Protein AF-A0A7W1I8R2-F1 (afdb_monomer_lite)

Foldseek 3Di:
DQEAEDEDPDDDPPADDLPDDAAAQPDDDDLVVLLVLQCVLLVVLVHRYKYKYFHWDPVQQDPSRDGHPPTDGRQLKIWIWHAGPPQGIFIDIFRRHQHPDPPDRSVSSNSSVRSVVSVVVVVCVVVPVDDPNPVRVVRDPLPPDDPPDDDDDLPDALQRLQVLLCVLLVHDDDSCCCLQPLVNVVNSLVSSCVRQPVVVPHDPVSNSSNVSSSVNSPVSNVVVVVVD

Radius of gyration: 19.96 Å; chains: 1; bounding box: 55×40×37 Å

Sequence (228 aa):
MILTFRPIKVWPEGWQDPNRRRDYTPFDSSYSATLQLLDRELTHLGTRDATLQVDARETQVRLDGQLKADAKVEHPGAIVTIETAKLGTLVYSCDRYIARWSGKVSWQENLRAIALGLEALRKVERYGIANRGEQYAGYRELGSGIPLGQEPPSTMTADEAARFMSTLANMPAPVDDVIGDPDLADLMYKYAAKTCHPDVGGEAETFKQLGEARRVVARAYAARAYAA

Structure (mmCIF, N/CA/C/O backbone):
data_AF-A0A7W1I8R2-F1
#
_entry.id   AF-A0A7W1I8R2-F1
#
loop_
_atom_site.group_PDB
_atom_site.id
_atom_site.type_symbol
_atom_site.label_atom_id
_atom_site.label_alt_id
_atom_site.label_comp_id
_atom_site.label_asym_id
_atom_site.label_entity_id
_atom_site.label_seq_id
_atom_site.pdbx_PDB_ins_code
_atom_site.Cartn_x
_atom_site.Cartn_y
_atom_site.Cartn_z
_atom_site.occupancy
_atom_site.B_iso_or_equiv
_atom_site.auth_seq_id
_atom_site.auth_comp_id
_atom_site.auth_asym_id
_atom_site.auth_atom_id
_atom_site.pdbx_PDB_model_num
ATOM 1 N N . MET A 1 1 ? -12.630 -5.422 9.205 1.00 84.81 1 MET A N 1
ATOM 2 C CA . MET A 1 1 ? -11.288 -5.018 8.747 1.00 84.81 1 MET A CA 1
ATOM 3 C C . MET A 1 1 ? -10.671 -4.074 9.754 1.00 84.81 1 MET A C 1
ATOM 5 O O . MET A 1 1 ? -11.373 -3.199 10.252 1.00 84.81 1 MET A O 1
ATOM 9 N N . ILE A 1 2 ? -9.378 -4.241 10.013 1.00 83.38 2 ILE A N 1
ATOM 10 C CA . ILE A 1 2 ? -8.521 -3.254 10.662 1.00 83.38 2 ILE A CA 1
ATOM 11 C C . ILE A 1 2 ? -7.646 -2.658 9.557 1.00 83.38 2 ILE A C 1
ATOM 13 O O . ILE A 1 2 ? -6.852 -3.358 8.932 1.00 83.38 2 ILE A O 1
ATOM 17 N N . LEU A 1 3 ? -7.842 -1.371 9.271 1.00 88.31 3 LEU A N 1
ATOM 18 C CA . LEU A 1 3 ? -7.061 -0.641 8.276 1.00 88.31 3 LEU A CA 1
ATOM 19 C C . LEU A 1 3 ? -6.176 0.368 9.000 1.00 88.31 3 LEU A C 1
ATOM 21 O O . LEU A 1 3 ? -6.694 1.340 9.549 1.00 88.31 3 LEU A O 1
ATOM 25 N N . THR A 1 4 ? -4.868 0.138 9.007 1.00 89.94 4 THR A N 1
ATOM 26 C CA . THR A 1 4 ? -3.905 1.006 9.694 1.00 89.94 4 THR A CA 1
ATOM 27 C C . THR A 1 4 ? -3.259 1.959 8.700 1.00 89.94 4 THR A C 1
ATOM 29 O O . THR A 1 4 ? -2.663 1.525 7.719 1.00 89.94 4 THR A O 1
ATOM 32 N N . PHE A 1 5 ? -3.341 3.258 8.957 1.00 91.12 5 PHE A N 1
ATOM 33 C CA . PHE A 1 5 ? -2.688 4.286 8.161 1.00 91.12 5 PHE A CA 1
ATOM 34 C C . PHE A 1 5 ? -1.228 4.462 8.566 1.00 91.12 5 PHE A C 1
ATOM 36 O O . PHE A 1 5 ? -0.876 4.484 9.752 1.00 91.12 5 PHE A O 1
ATOM 43 N N . ARG A 1 6 ? -0.378 4.640 7.557 1.00 90.12 6 ARG A N 1
ATOM 44 C CA . ARG A 1 6 ? 1.035 4.988 7.709 1.00 90.12 6 ARG A CA 1
ATOM 45 C C . ARG A 1 6 ? 1.445 6.009 6.642 1.00 90.12 6 ARG A C 1
ATOM 47 O O . ARG A 1 6 ? 0.889 5.999 5.548 1.00 90.12 6 ARG A O 1
ATOM 54 N N . PRO A 1 7 ? 2.417 6.882 6.914 1.00 87.75 7 PRO A N 1
ATOM 55 C CA . PRO A 1 7 ? 3.049 7.669 5.864 1.00 87.75 7 PRO A CA 1
ATOM 56 C C . PRO A 1 7 ? 3.773 6.791 4.840 1.00 87.75 7 PRO A C 1
ATOM 58 O O . PRO A 1 7 ? 4.291 5.713 5.165 1.00 87.75 7 PRO A O 1
ATOM 61 N N . ILE A 1 8 ? 3.858 7.274 3.604 1.00 84.31 8 ILE A N 1
ATOM 62 C CA . ILE A 1 8 ? 4.775 6.718 2.607 1.00 84.31 8 ILE A CA 1
ATOM 63 C C . ILE A 1 8 ? 6.202 7.094 3.021 1.00 84.31 8 ILE A C 1
ATOM 65 O O . ILE A 1 8 ? 6.535 8.268 3.144 1.00 84.31 8 ILE A O 1
ATOM 69 N N . LYS A 1 9 ? 7.040 6.081 3.261 1.00 77.38 9 LYS A N 1
ATOM 70 C CA . LYS A 1 9 ? 8.476 6.258 3.549 1.00 77.38 9 LYS A CA 1
ATOM 71 C C . LYS A 1 9 ? 9.345 5.961 2.335 1.00 77.38 9 LYS A C 1
ATOM 73 O O . LYS A 1 9 ? 10.352 6.622 2.118 1.00 77.38 9 LYS A O 1
ATOM 78 N N . VAL A 1 10 ? 8.941 4.956 1.564 1.00 76.75 10 VAL A N 1
ATOM 79 C CA . VAL A 1 10 ? 9.598 4.536 0.330 1.00 76.75 10 VAL A CA 1
ATOM 80 C C . VAL A 1 10 ? 8.593 4.724 -0.792 1.00 76.75 10 VAL A C 1
ATOM 82 O O . VAL A 1 10 ? 7.499 4.160 -0.755 1.00 76.75 10 VAL A O 1
ATOM 85 N N . TRP A 1 11 ? 8.956 5.559 -1.756 1.00 76.75 11 TRP A N 1
ATOM 86 C CA . TRP A 1 11 ? 8.121 5.848 -2.911 1.00 76.75 11 TRP A CA 1
ATOM 87 C C . TRP A 1 11 ? 8.246 4.722 -3.942 1.00 76.75 11 TRP A C 1
ATOM 89 O O . TRP A 1 11 ? 9.371 4.331 -4.256 1.00 76.75 11 TRP A O 1
ATOM 99 N N . PRO A 1 12 ? 7.132 4.187 -4.476 1.00 78.19 12 PRO A N 1
ATOM 100 C CA . PRO A 1 12 ? 7.205 3.160 -5.506 1.00 78.19 12 PRO A CA 1
ATOM 101 C C . PRO A 1 12 ? 7.837 3.692 -6.796 1.00 78.19 12 PRO A C 1
ATOM 103 O O . PRO A 1 12 ? 7.551 4.810 -7.232 1.00 78.19 12 PRO A O 1
ATOM 106 N N . GLU A 1 13 ? 8.667 2.867 -7.434 1.00 68.94 13 GLU A N 1
ATOM 107 C CA . GLU A 1 13 ? 9.279 3.204 -8.718 1.00 68.94 13 GLU A CA 1
ATOM 108 C C . GLU A 1 13 ? 8.203 3.439 -9.797 1.00 68.94 13 GLU A C 1
ATOM 110 O O . GLU A 1 13 ? 7.211 2.715 -9.891 1.00 68.94 13 GLU A O 1
ATOM 115 N N . GLY A 1 14 ? 8.392 4.473 -10.622 1.00 71.50 14 GLY A N 1
ATOM 116 C CA . GLY A 1 14 ? 7.487 4.798 -11.731 1.00 71.50 14 GLY A CA 1
ATOM 117 C C . GLY A 1 14 ? 6.230 5.589 -11.354 1.00 71.50 14 GLY A C 1
ATOM 118 O O . GLY A 1 14 ? 5.441 5.914 -12.245 1.00 71.50 14 GLY A O 1
ATOM 119 N N . TRP A 1 15 ? 6.043 5.939 -10.077 1.00 77.81 15 TRP A N 1
ATOM 120 C CA . TRP A 1 15 ? 4.993 6.877 -9.679 1.00 77.81 15 TRP A CA 1
ATOM 121 C C . TRP A 1 15 ? 5.216 8.253 -10.303 1.00 77.81 15 TRP A C 1
ATOM 123 O O . TRP A 1 15 ? 6.339 8.750 -10.403 1.00 77.81 15 TRP A O 1
ATOM 133 N N . GLN A 1 16 ? 4.127 8.861 -10.767 1.00 75.50 16 GLN A N 1
ATOM 134 C CA . GLN A 1 16 ? 4.203 10.163 -11.418 1.00 75.50 16 GLN A CA 1
ATOM 135 C C . GLN A 1 16 ? 4.381 11.287 -10.393 1.00 75.50 16 GLN A C 1
ATOM 137 O O . GLN A 1 16 ? 3.914 11.187 -9.262 1.00 75.50 16 GLN A O 1
ATOM 142 N N . ASP A 1 17 ? 4.996 12.389 -10.822 1.00 72.44 17 ASP A N 1
ATOM 143 C CA . ASP A 1 17 ? 5.122 13.599 -10.006 1.00 72.44 17 ASP A CA 1
ATOM 144 C C . ASP A 1 17 ? 3.747 14.076 -9.476 1.00 72.44 17 ASP A C 1
ATOM 146 O O . ASP A 1 17 ? 2.763 14.028 -10.233 1.00 72.44 17 ASP A O 1
ATOM 150 N N . PRO A 1 18 ? 3.653 14.565 -8.219 1.00 67.69 18 PRO A N 1
ATOM 151 C CA . PRO A 1 18 ? 2.407 15.085 -7.649 1.00 67.69 18 PRO A CA 1
ATOM 152 C C . PRO A 1 18 ? 1.703 16.140 -8.517 1.00 67.69 18 PRO A C 1
ATOM 154 O O . PRO A 1 18 ? 0.474 16.195 -8.534 1.00 67.69 18 PRO A O 1
ATOM 157 N N . ASN A 1 19 ? 2.461 16.950 -9.263 1.00 67.31 19 ASN A N 1
ATOM 158 C CA . ASN A 1 19 ? 1.949 18.044 -10.091 1.00 67.31 19 ASN A CA 1
ATOM 159 C C . ASN A 1 19 ? 1.622 17.622 -11.528 1.00 67.31 19 ASN A C 1
ATOM 161 O O . ASN A 1 19 ? 1.169 18.442 -12.334 1.00 67.31 19 ASN A O 1
ATOM 165 N N . ARG A 1 20 ? 1.857 16.357 -11.896 1.00 76.81 20 ARG A N 1
ATOM 166 C CA . ARG A 1 20 ? 1.559 15.880 -13.245 1.00 76.81 20 ARG A CA 1
ATOM 167 C C . ARG A 1 20 ? 0.052 15.753 -13.452 1.00 76.81 20 ARG A C 1
ATOM 169 O O . ARG A 1 20 ? -0.700 15.335 -12.573 1.00 76.81 20 ARG A O 1
ATOM 176 N N . ARG A 1 21 ? -0.400 16.071 -14.668 1.00 75.44 21 ARG A N 1
ATOM 177 C CA . ARG A 1 21 ? -1.796 15.874 -15.069 1.00 75.44 21 ARG A CA 1
ATOM 178 C C . ARG A 1 21 ? -2.138 14.380 -15.059 1.00 75.44 21 ARG A C 1
ATOM 180 O O . ARG A 1 21 ? -1.561 13.615 -15.827 1.00 75.44 21 ARG A O 1
ATOM 187 N N . ARG A 1 22 ? -3.102 14.008 -14.217 1.00 84.06 22 ARG A N 1
ATOM 188 C CA . ARG A 1 22 ? -3.623 12.645 -14.047 1.00 84.06 22 ARG A CA 1
ATOM 189 C C . ARG A 1 22 ? -5.032 12.511 -14.618 1.00 84.06 22 ARG A C 1
ATOM 191 O O . ARG A 1 22 ? -5.744 13.505 -14.782 1.00 84.06 22 ARG A O 1
ATOM 198 N N . ASP A 1 23 ? -5.424 11.275 -14.908 1.00 87.50 23 ASP A N 1
ATOM 199 C CA . ASP A 1 23 ? -6.765 10.966 -15.394 1.00 87.50 23 ASP A CA 1
ATOM 200 C C . ASP A 1 23 ? -7.786 11.119 -14.261 1.00 87.50 23 ASP A C 1
ATOM 202 O O . ASP A 1 23 ? -7.543 10.727 -13.115 1.00 87.50 23 ASP A O 1
ATOM 206 N N . TYR A 1 24 ? -8.967 11.643 -14.580 1.00 89.38 24 TYR A N 1
ATOM 207 C CA . TYR A 1 24 ? -10.076 11.603 -13.634 1.00 89.38 24 TYR A CA 1
ATOM 208 C C . TYR A 1 24 ? -10.517 10.164 -13.386 1.00 89.38 24 TYR A C 1
ATOM 210 O O . TYR A 1 24 ? -10.576 9.348 -14.308 1.00 89.38 24 TYR A O 1
ATOM 218 N N . THR A 1 25 ? -10.866 9.875 -12.134 1.00 89.69 25 THR A N 1
ATOM 219 C CA . THR A 1 25 ? -11.459 8.592 -11.752 1.00 89.69 25 THR A CA 1
ATOM 220 C C . THR A 1 25 ? -12.677 8.266 -12.637 1.00 89.69 25 THR A C 1
ATOM 222 O O . THR A 1 25 ? -13.570 9.110 -12.798 1.00 89.69 25 THR A O 1
ATOM 225 N N . PRO A 1 26 ? -12.749 7.056 -13.224 1.00 88.81 26 PRO A N 1
ATOM 226 C CA . PRO A 1 26 ? -13.951 6.576 -13.897 1.00 88.81 26 PRO A CA 1
ATOM 227 C C . PRO A 1 26 ? -14.976 6.013 -12.900 1.00 88.81 26 PRO A C 1
ATOM 229 O O . PRO A 1 26 ? -16.072 5.625 -13.300 1.00 88.81 26 PRO A O 1
ATOM 232 N N . PHE A 1 27 ? -14.623 5.921 -11.613 1.00 87.50 27 PHE A N 1
ATOM 233 C CA . PHE A 1 27 ? -15.439 5.277 -10.595 1.00 87.50 27 PHE A CA 1
ATOM 234 C C . PHE A 1 27 ? -16.411 6.265 -9.953 1.00 87.50 27 PHE A C 1
ATOM 236 O O . PHE A 1 27 ? -16.045 7.383 -9.589 1.00 87.50 27 PHE A O 1
ATOM 243 N N . ASP A 1 28 ? -17.639 5.807 -9.718 1.00 84.00 28 ASP A N 1
ATOM 244 C CA . ASP A 1 28 ? -18.590 6.513 -8.868 1.00 84.00 28 ASP A CA 1
ATOM 245 C C . ASP A 1 28 ? -18.946 5.661 -7.648 1.00 84.00 28 ASP A C 1
ATOM 247 O O . ASP A 1 28 ? -19.877 4.861 -7.651 1.00 84.00 28 ASP A O 1
ATOM 251 N N . SER A 1 29 ? -18.112 5.762 -6.612 1.00 86.69 29 SER A N 1
ATOM 252 C CA . SER A 1 29 ? -18.297 5.071 -5.334 1.00 86.69 29 SER A CA 1
ATOM 253 C C . SER A 1 29 ? -17.996 6.012 -4.173 1.00 86.69 29 SER A C 1
ATOM 255 O O . SER A 1 29 ? -17.176 6.925 -4.303 1.00 86.69 29 SER A O 1
ATOM 257 N N . SER A 1 30 ? -18.651 5.793 -3.032 1.00 90.69 30 SER A N 1
ATOM 258 C CA . SER A 1 30 ? -18.290 6.450 -1.775 1.00 90.69 30 SER A CA 1
ATOM 259 C C . SER A 1 30 ? -17.076 5.771 -1.139 1.00 90.69 30 SER A C 1
ATOM 261 O O . SER A 1 30 ? -16.798 4.596 -1.399 1.00 90.69 30 SER A O 1
ATOM 263 N N . TYR A 1 31 ? -16.380 6.494 -0.261 1.00 90.44 31 TYR A N 1
ATOM 264 C CA . TYR A 1 31 ? -15.269 5.938 0.510 1.00 90.44 31 TYR A CA 1
ATOM 265 C C . TYR A 1 31 ? -15.711 4.755 1.386 1.00 90.44 31 TYR A C 1
ATOM 267 O O . TYR A 1 31 ? -15.058 3.716 1.401 1.00 90.44 31 TYR A O 1
ATOM 275 N N . SER A 1 32 ? -16.876 4.850 2.034 1.00 91.88 32 SER A N 1
ATOM 276 C CA . SER A 1 32 ? -17.440 3.750 2.828 1.00 91.88 32 SER A CA 1
ATOM 277 C C . SER A 1 32 ? -17.701 2.494 1.991 1.00 91.88 32 SER A C 1
ATOM 279 O O . SER A 1 32 ? -17.391 1.392 2.438 1.00 91.88 32 SER A O 1
ATOM 281 N N . ALA A 1 33 ? -18.206 2.639 0.761 1.00 93.69 33 ALA A N 1
ATOM 282 C CA . ALA A 1 33 ? -18.393 1.510 -0.152 1.00 93.69 33 ALA A CA 1
ATOM 283 C C . ALA A 1 33 ? -17.051 0.909 -0.614 1.00 93.69 33 ALA A C 1
ATOM 285 O O . ALA A 1 33 ? -16.938 -0.307 -0.778 1.00 93.69 33 ALA A O 1
ATOM 286 N N . THR A 1 34 ? -16.008 1.732 -0.767 1.00 94.88 34 THR A N 1
ATOM 287 C CA . THR A 1 34 ? -14.638 1.256 -1.012 1.00 94.88 34 THR A CA 1
ATOM 288 C C . THR A 1 34 ? -14.114 0.421 0.155 1.00 94.88 34 THR A C 1
ATOM 290 O O . THR A 1 34 ? -13.597 -0.668 -0.078 1.00 94.88 34 THR A O 1
ATOM 293 N N . LEU A 1 35 ? -14.295 0.880 1.398 1.00 94.50 35 LEU A N 1
ATOM 294 C CA . LEU A 1 35 ? -13.872 0.140 2.591 1.00 94.50 35 LEU A CA 1
ATOM 295 C C . LEU A 1 35 ? -14.630 -1.183 2.761 1.00 94.50 35 LEU A C 1
ATOM 297 O O . LEU A 1 35 ? -14.022 -2.183 3.126 1.00 94.50 35 LEU A O 1
ATOM 301 N N . GLN A 1 36 ? -15.932 -1.212 2.460 1.00 95.38 36 GLN A N 1
ATOM 302 C CA . GLN A 1 36 ? -16.725 -2.447 2.471 1.00 95.38 36 GLN A CA 1
ATOM 303 C C . GLN A 1 36 ? -16.257 -3.443 1.405 1.00 95.38 36 GLN A C 1
ATOM 305 O O . GLN A 1 36 ? -16.178 -4.641 1.679 1.00 95.38 36 GLN A O 1
ATOM 310 N N . LEU A 1 37 ? -15.928 -2.962 0.198 1.00 95.75 37 LEU A N 1
ATOM 311 C CA . LEU A 1 37 ? -15.328 -3.816 -0.826 1.00 95.75 37 LEU A CA 1
ATOM 312 C C . LEU A 1 37 ? -13.996 -4.378 -0.324 1.00 95.75 37 LEU A C 1
ATOM 314 O O . LEU A 1 37 ? -13.799 -5.586 -0.372 1.00 95.75 37 LEU A O 1
ATOM 318 N N . LEU A 1 38 ? -13.114 -3.516 0.183 1.00 95.25 38 LEU A N 1
ATOM 319 C CA . LEU A 1 38 ? -11.798 -3.922 0.662 1.00 95.25 38 LEU A CA 1
ATOM 320 C C . LEU A 1 38 ? -11.899 -4.966 1.784 1.00 95.25 38 LEU A C 1
ATOM 322 O O . LEU A 1 38 ? -11.264 -6.006 1.682 1.00 95.25 38 LEU A O 1
ATOM 326 N N . ASP A 1 39 ? -12.748 -4.755 2.793 1.00 94.81 39 ASP A N 1
ATOM 327 C CA . ASP A 1 39 ? -12.976 -5.715 3.888 1.00 94.81 39 ASP A CA 1
ATOM 328 C C . ASP A 1 39 ? -13.423 -7.095 3.379 1.00 94.81 39 ASP A C 1
ATOM 330 O O . ASP A 1 39 ? -12.941 -8.137 3.843 1.00 94.81 39 ASP A O 1
ATOM 334 N N . ARG A 1 40 ? -14.308 -7.112 2.377 1.00 93.75 40 ARG A N 1
ATOM 335 C CA . ARG A 1 40 ? -14.761 -8.350 1.739 1.00 93.75 40 ARG A CA 1
ATOM 336 C C . ARG A 1 40 ? -13.624 -9.059 1.007 1.00 93.75 40 ARG A C 1
ATOM 338 O O . ARG A 1 40 ? -13.486 -10.274 1.145 1.00 93.75 40 ARG A O 1
ATOM 345 N N . GLU A 1 41 ? -12.818 -8.329 0.240 1.00 93.25 41 GLU A N 1
ATOM 346 C CA . GLU A 1 41 ? -11.704 -8.926 -0.502 1.00 93.25 41 GLU A CA 1
ATOM 347 C C . GLU A 1 41 ? -10.572 -9.389 0.438 1.00 93.25 41 GLU A C 1
ATOM 349 O O . GLU A 1 41 ? -10.055 -10.489 0.255 1.00 93.25 41 GLU A O 1
ATOM 354 N N . LEU A 1 42 ? -10.261 -8.647 1.509 1.00 90.12 42 LEU A N 1
ATOM 355 C CA . LEU A 1 42 ? -9.320 -9.089 2.551 1.00 90.12 42 LEU A CA 1
ATOM 356 C C . LEU A 1 42 ? -9.785 -10.396 3.202 1.00 90.12 42 LEU A C 1
ATOM 358 O O . LEU A 1 42 ? -9.012 -11.350 3.309 1.00 90.12 42 LEU A O 1
ATOM 362 N N . THR A 1 43 ? -11.075 -10.484 3.547 1.00 89.31 43 THR A N 1
ATOM 363 C CA . THR A 1 43 ? -11.658 -11.706 4.120 1.00 89.31 43 THR A CA 1
ATOM 364 C C . THR A 1 43 ? -11.481 -12.902 3.176 1.00 89.31 43 THR A C 1
ATOM 366 O O . THR A 1 43 ? -11.207 -14.011 3.633 1.00 89.31 43 THR A O 1
ATOM 369 N N . HIS A 1 44 ? -11.577 -12.693 1.859 1.00 86.25 44 HIS A N 1
ATOM 370 C CA . HIS A 1 44 ? -11.308 -13.741 0.871 1.00 86.25 44 HIS A CA 1
ATOM 371 C C . HIS A 1 44 ? -9.832 -14.156 0.803 1.00 86.25 44 HIS A C 1
ATOM 373 O O . HIS A 1 44 ? -9.554 -15.333 0.578 1.00 86.25 44 HIS A O 1
ATOM 379 N N . LEU A 1 45 ? -8.904 -13.233 1.058 1.00 84.81 45 LEU A N 1
ATOM 380 C CA . LEU A 1 45 ? -7.471 -13.519 1.196 1.00 84.81 45 LEU A CA 1
ATOM 381 C C . LEU A 1 45 ? -7.114 -14.185 2.540 1.00 84.81 45 LEU A C 1
ATOM 383 O O . LEU A 1 45 ? -5.977 -14.615 2.735 1.00 84.81 45 LEU A O 1
ATOM 387 N N . GLY A 1 46 ? -8.081 -14.316 3.454 1.00 81.62 46 GLY A N 1
ATOM 388 C CA . GLY A 1 46 ? -7.896 -14.942 4.762 1.00 81.62 46 GLY A CA 1
ATOM 389 C C . GLY A 1 46 ? -7.284 -14.018 5.814 1.00 81.62 46 GLY A C 1
ATOM 390 O O . GLY A 1 46 ? -6.759 -14.512 6.806 1.00 81.62 46 GLY A O 1
ATOM 391 N N . THR A 1 47 ? -7.352 -12.702 5.611 1.00 85.00 47 THR A N 1
ATOM 392 C CA . THR A 1 47 ? -6.915 -11.693 6.583 1.00 85.00 47 THR A CA 1
ATOM 393 C C . THR A 1 47 ? -7.986 -10.619 6.753 1.00 85.00 47 THR A C 1
ATOM 395 O O . THR A 1 47 ? -8.928 -10.515 5.970 1.00 85.00 47 THR A O 1
ATOM 398 N N . ARG A 1 48 ? -7.892 -9.822 7.810 1.00 80.69 48 ARG A N 1
ATOM 399 C CA . ARG A 1 48 ? -8.705 -8.609 7.981 1.00 80.69 48 ARG A CA 1
ATOM 400 C C . ARG A 1 48 ? -7.853 -7.377 8.220 1.00 80.69 48 ARG A C 1
ATOM 402 O O . ARG A 1 48 ? -8.426 -6.300 8.385 1.00 80.69 48 ARG A O 1
ATOM 409 N N . ASP A 1 49 ? -6.540 -7.549 8.186 1.00 84.25 49 ASP A N 1
ATOM 410 C CA . ASP A 1 49 ? -5.568 -6.537 8.536 1.00 84.25 49 ASP A CA 1
ATOM 411 C C . ASP A 1 49 ? -4.875 -6.071 7.263 1.00 84.25 49 ASP A C 1
ATOM 413 O O . ASP A 1 49 ? -4.400 -6.870 6.451 1.00 84.25 49 ASP A O 1
ATOM 417 N N . ALA A 1 50 ? -4.863 -4.759 7.074 1.00 89.75 50 ALA A N 1
ATOM 418 C CA . ALA A 1 50 ? -4.160 -4.124 5.977 1.00 89.75 50 ALA A CA 1
ATOM 419 C C . ALA A 1 50 ? -3.532 -2.818 6.454 1.00 89.75 50 ALA A C 1
ATOM 421 O O . ALA A 1 50 ? -4.104 -2.087 7.270 1.00 89.75 50 ALA A O 1
ATOM 422 N N . THR A 1 51 ? -2.364 -2.510 5.904 1.00 92.00 51 THR A N 1
ATOM 423 C CA . THR A 1 51 ? -1.716 -1.213 6.082 1.00 92.00 51 THR A CA 1
ATOM 424 C C . THR A 1 51 ? -1.939 -0.382 4.831 1.00 92.00 51 THR A C 1
ATOM 426 O O . THR A 1 51 ? -1.648 -0.829 3.726 1.00 92.00 51 THR A O 1
ATOM 429 N N . LEU A 1 52 ? -2.458 0.829 5.005 1.00 93.81 52 LEU A N 1
ATOM 430 C CA . LEU A 1 52 ? -2.633 1.807 3.944 1.00 93.81 52 LEU A CA 1
ATOM 431 C C . LEU A 1 52 ? -1.594 2.911 4.102 1.00 93.81 52 LEU A C 1
ATOM 433 O O . LEU A 1 52 ? -1.611 3.650 5.088 1.00 93.81 52 LEU A O 1
ATOM 437 N N . GLN A 1 53 ? -0.715 3.038 3.114 1.00 93.81 53 GLN A N 1
ATOM 438 C CA . GLN A 1 53 ? 0.235 4.134 3.033 1.00 93.81 53 GLN A CA 1
ATOM 439 C C . GLN A 1 53 ? -0.243 5.207 2.066 1.00 93.81 53 GLN A C 1
ATOM 441 O O . GLN A 1 53 ? -0.623 4.923 0.928 1.00 93.81 53 GLN A O 1
ATOM 446 N N . VAL A 1 54 ? -0.216 6.445 2.545 1.00 92.56 54 VAL A N 1
ATOM 447 C CA . VAL A 1 54 ? -0.540 7.653 1.781 1.00 92.56 54 VAL A CA 1
ATOM 448 C C . VAL A 1 54 ? 0.483 8.737 2.098 1.00 92.56 54 VAL A C 1
ATOM 450 O O . VAL A 1 54 ? 1.175 8.672 3.117 1.00 92.56 54 VAL A O 1
ATOM 453 N N . ASP A 1 55 ? 0.581 9.739 1.234 1.00 91.62 55 ASP A N 1
ATOM 454 C CA . ASP A 1 55 ? 1.499 10.863 1.410 1.00 91.62 55 ASP A CA 1
ATOM 455 C C . ASP A 1 55 ? 0.956 11.879 2.424 1.00 91.62 55 ASP A C 1
ATOM 457 O O . ASP A 1 55 ? 0.493 12.969 2.089 1.00 91.62 55 ASP A O 1
ATOM 461 N N . ALA A 1 56 ? 0.921 11.451 3.683 1.00 88.94 56 ALA A N 1
ATOM 462 C CA . ALA A 1 56 ? 0.545 12.251 4.835 1.00 88.94 56 ALA A CA 1
ATOM 463 C C . ALA A 1 56 ? 1.684 12.255 5.852 1.00 88.94 56 ALA A C 1
ATOM 465 O O . ALA A 1 56 ? 2.399 11.270 6.017 1.00 88.94 56 ALA A O 1
ATOM 466 N N . ARG A 1 57 ? 1.813 13.346 6.606 1.00 85.31 57 ARG A N 1
ATOM 467 C CA . ARG A 1 57 ? 2.770 13.429 7.718 1.00 85.31 57 ARG A CA 1
ATOM 468 C C . ARG A 1 57 ? 2.388 12.463 8.842 1.00 85.31 57 ARG A C 1
ATOM 470 O O . ARG A 1 57 ? 1.210 12.319 9.153 1.00 85.31 57 ARG A O 1
ATOM 477 N N . GLU A 1 58 ? 3.378 11.903 9.539 1.00 82.81 58 GLU A N 1
ATOM 478 C CA . GLU A 1 58 ? 3.154 11.012 10.697 1.00 82.81 58 GLU A CA 1
ATOM 479 C C . GLU A 1 58 ? 2.273 11.676 11.773 1.00 82.81 58 GLU A C 1
ATOM 481 O O . GLU A 1 58 ? 1.393 11.049 12.350 1.00 82.81 58 GLU A O 1
ATOM 486 N N . THR A 1 59 ? 2.410 12.992 11.967 1.00 84.81 59 THR A N 1
ATOM 487 C CA . THR A 1 59 ? 1.593 13.779 12.912 1.00 84.81 59 THR A CA 1
ATOM 488 C C . THR A 1 59 ? 0.101 13.844 12.560 1.00 84.81 59 THR A C 1
ATOM 490 O O . THR A 1 59 ? -0.713 14.296 13.375 1.00 84.81 59 THR A O 1
ATOM 493 N N . GLN A 1 60 ? -0.271 13.436 11.346 1.00 87.75 60 GLN A N 1
ATOM 494 C CA . GLN A 1 60 ? -1.650 13.360 10.862 1.00 87.75 60 GLN A CA 1
ATOM 495 C C . GLN A 1 60 ? -2.279 11.982 11.092 1.00 87.75 60 GLN A C 1
ATOM 497 O O . GLN A 1 60 ? -3.482 11.824 10.887 1.00 87.75 60 GLN A O 1
ATOM 502 N N . VAL A 1 61 ? -1.500 11.001 11.552 1.00 87.25 61 VAL A N 1
ATOM 503 C CA . VAL A 1 61 ? -1.994 9.687 11.961 1.00 87.25 61 VAL A CA 1
ATOM 504 C C . VAL A 1 61 ? -2.309 9.726 13.457 1.00 87.25 61 VAL A C 1
ATOM 506 O O . VAL A 1 61 ? -1.541 10.230 14.276 1.00 87.25 61 VAL A O 1
ATOM 509 N N . ARG A 1 62 ? -3.500 9.259 13.823 1.00 84.88 62 ARG A N 1
ATOM 510 C CA . ARG A 1 62 ? -3.967 9.147 15.208 1.00 84.88 62 ARG A CA 1
ATOM 511 C C . ARG A 1 62 ? -3.336 7.925 15.882 1.00 84.88 62 ARG A C 1
ATOM 513 O O . ARG A 1 62 ? -2.888 6.995 15.218 1.00 84.88 62 ARG A O 1
ATOM 520 N N . LEU A 1 63 ? -3.367 7.890 17.216 1.00 79.69 63 LEU A N 1
ATOM 521 C CA . LEU A 1 63 ? -2.851 6.757 18.004 1.00 79.69 63 LEU A CA 1
ATOM 522 C C . LEU A 1 63 ? -3.565 5.428 17.696 1.00 79.69 63 LEU A C 1
ATOM 524 O O . LEU A 1 63 ? -2.969 4.368 17.836 1.00 79.69 63 LEU A O 1
ATOM 528 N N . ASP A 1 64 ? -4.818 5.489 17.243 1.00 78.00 64 ASP A N 1
ATOM 529 C CA . ASP A 1 64 ? -5.611 4.336 16.793 1.00 78.00 64 ASP A CA 1
ATOM 530 C C . ASP A 1 64 ? -5.265 3.872 15.362 1.00 78.00 64 ASP A C 1
ATOM 532 O O . ASP A 1 64 ? -5.921 2.987 14.814 1.00 78.00 64 ASP A O 1
ATOM 536 N N . GLY A 1 65 ? -4.248 4.476 14.739 1.00 81.00 65 GLY A N 1
ATOM 537 C CA . GLY A 1 65 ? -3.827 4.164 13.381 1.00 81.00 65 GLY A CA 1
ATOM 538 C C . GLY A 1 65 ? -4.751 4.723 12.303 1.00 81.00 65 GLY A C 1
ATOM 539 O O . GLY A 1 65 ? -4.549 4.393 11.143 1.00 81.00 65 GLY A O 1
ATOM 540 N N . GLN A 1 66 ? -5.749 5.552 12.626 1.00 87.50 66 GLN A N 1
ATOM 541 C CA . GLN A 1 66 ? -6.578 6.218 11.619 1.00 87.50 66 GLN A CA 1
ATOM 542 C C . GLN A 1 66 ? -5.990 7.563 11.199 1.00 87.50 66 GLN A C 1
ATOM 544 O O . GLN A 1 66 ? -5.365 8.273 11.986 1.00 87.50 66 GLN A O 1
ATOM 549 N N . LEU A 1 67 ? -6.237 7.957 9.954 1.00 87.69 67 LEU A N 1
ATOM 550 C CA . LEU A 1 67 ? -5.907 9.300 9.498 1.00 87.69 67 LEU A CA 1
ATOM 551 C C . LEU A 1 67 ? -6.853 10.328 10.150 1.00 87.69 67 LEU A C 1
ATOM 553 O O . LEU A 1 67 ? -8.052 10.075 10.302 1.00 87.69 67 LEU A O 1
ATOM 557 N N . LYS A 1 68 ? -6.334 11.492 10.553 1.00 87.19 68 LYS A N 1
ATOM 558 C CA . LYS A 1 68 ? -7.175 12.610 11.012 1.00 87.19 68 LYS A CA 1
ATOM 559 C C . LYS A 1 68 ? -8.131 13.062 9.901 1.00 87.19 68 LYS A C 1
ATOM 561 O O . LYS A 1 68 ? -7.806 12.984 8.720 1.00 87.19 68 LYS A O 1
ATOM 566 N N . ALA A 1 69 ? -9.309 13.556 10.282 1.00 83.88 69 ALA A N 1
ATOM 567 C CA . ALA A 1 69 ? -10.337 13.977 9.324 1.00 83.88 69 ALA A CA 1
ATOM 568 C C . ALA A 1 69 ? -9.902 15.176 8.459 1.00 83.88 69 ALA A C 1
ATOM 570 O O . ALA A 1 69 ? -10.332 15.295 7.317 1.00 83.88 69 ALA A O 1
ATOM 571 N N . ASP A 1 70 ? -9.044 16.042 8.999 1.00 83.94 70 ASP A N 1
ATOM 572 C CA . ASP A 1 70 ? -8.464 17.220 8.348 1.00 83.94 70 ASP A CA 1
ATOM 573 C C . ASP A 1 70 ? -7.073 16.956 7.747 1.00 83.94 70 ASP A C 1
ATOM 575 O O . ASP A 1 70 ? -6.389 17.891 7.321 1.00 83.94 70 ASP A O 1
ATOM 579 N N . ALA A 1 71 ? -6.643 15.691 7.707 1.00 87.56 71 ALA A N 1
ATOM 580 C CA . ALA A 1 71 ? -5.326 15.343 7.213 1.00 87.56 71 ALA A CA 1
ATOM 581 C C . ALA A 1 71 ? -5.140 15.750 5.754 1.00 87.56 71 ALA A C 1
ATOM 583 O O . ALA A 1 71 ? -5.934 15.416 4.871 1.00 87.56 71 ALA A O 1
ATOM 584 N N . LYS A 1 72 ? -4.028 16.438 5.502 1.00 86.81 72 LYS A N 1
ATOM 585 C CA . LYS A 1 72 ? -3.601 16.786 4.153 1.00 86.81 72 LYS A CA 1
ATOM 586 C C . LYS A 1 72 ? -2.768 15.650 3.586 1.00 86.81 72 LYS A C 1
ATOM 588 O O . LYS A 1 72 ? -1.743 15.295 4.166 1.00 86.81 72 LYS A O 1
ATOM 593 N N . VAL A 1 73 ? -3.241 15.112 2.469 1.00 88.94 73 VAL A N 1
ATOM 594 C CA . VAL A 1 73 ? -2.516 14.141 1.654 1.00 88.94 73 VAL A CA 1
ATOM 595 C C . VAL A 1 73 ? -2.048 14.869 0.400 1.00 88.94 73 VAL A C 1
ATOM 597 O O . VAL A 1 73 ? -2.890 15.374 -0.343 1.00 88.94 73 VAL A O 1
ATOM 600 N N . GLU A 1 74 ? -0.735 14.989 0.216 1.00 86.69 74 GLU A N 1
ATOM 601 C CA . GLU A 1 74 ? -0.145 15.815 -0.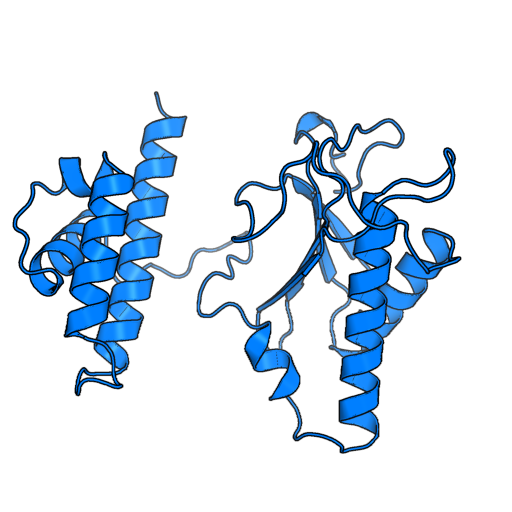848 1.00 86.69 74 GLU A CA 1
ATOM 602 C C . GLU A 1 74 ? -0.168 15.074 -2.190 1.00 86.69 74 GLU A C 1
ATOM 604 O O . GLU A 1 74 ? -0.746 15.563 -3.163 1.00 86.69 74 GLU A O 1
ATOM 609 N N . HIS A 1 75 ? 0.349 13.849 -2.233 1.00 88.94 75 HIS A N 1
ATOM 610 C CA . HIS A 1 75 ? 0.275 12.996 -3.412 1.00 88.94 75 HIS A CA 1
ATOM 611 C C . HIS A 1 75 ? -1.008 12.137 -3.458 1.00 88.94 75 HIS A C 1
ATOM 613 O O . HIS A 1 75 ? -1.371 11.497 -2.471 1.00 88.94 75 HIS A O 1
ATOM 619 N N . PRO A 1 76 ? -1.692 12.023 -4.617 1.00 90.75 76 PRO A N 1
ATOM 620 C CA . PRO A 1 76 ? -2.956 11.290 -4.733 1.00 90.75 76 PRO A CA 1
ATOM 621 C C . PRO A 1 76 ? -2.813 9.763 -4.675 1.00 90.75 76 PRO A C 1
ATOM 623 O O . PRO A 1 76 ? -3.822 9.070 -4.714 1.00 90.75 76 PRO A O 1
ATOM 626 N N . GLY A 1 77 ? -1.603 9.217 -4.647 1.00 91.19 77 GLY A N 1
ATOM 627 C CA . GLY A 1 77 ? -1.366 7.775 -4.650 1.00 91.19 77 GLY A CA 1
ATOM 628 C C . GLY A 1 77 ? -1.689 7.081 -3.326 1.00 91.19 77 GLY A C 1
ATOM 629 O O . GLY A 1 77 ? -1.661 7.685 -2.256 1.00 91.19 77 GLY A O 1
ATOM 630 N N . ALA A 1 78 ? -1.981 5.787 -3.419 1.00 93.75 78 ALA A N 1
ATOM 631 C CA . ALA A 1 78 ? -2.228 4.904 -2.289 1.00 93.75 78 ALA A CA 1
ATOM 632 C C . ALA A 1 78 ? -1.431 3.605 -2.451 1.00 93.75 78 ALA A C 1
ATOM 634 O O . ALA A 1 78 ? -1.308 3.078 -3.560 1.00 93.75 78 ALA A O 1
ATOM 635 N N . ILE A 1 79 ? -0.920 3.081 -1.338 1.00 92.62 79 ILE A N 1
ATOM 636 C CA . ILE A 1 79 ? -0.264 1.773 -1.258 1.00 92.62 79 ILE A CA 1
ATOM 637 C C . ILE A 1 79 ? -0.987 0.952 -0.197 1.00 92.62 79 ILE A C 1
ATOM 639 O O . ILE A 1 79 ? -1.206 1.428 0.912 1.00 92.62 79 ILE A O 1
ATOM 643 N N . VAL A 1 80 ? -1.370 -0.272 -0.529 1.00 92.56 80 VAL A N 1
ATOM 644 C CA . VAL A 1 80 ? -2.005 -1.214 0.387 1.00 92.56 80 VAL A CA 1
ATOM 645 C C . VAL A 1 80 ? -1.096 -2.419 0.536 1.00 92.56 80 VAL A C 1
ATOM 647 O O . VAL A 1 80 ? -0.869 -3.152 -0.426 1.00 92.56 80 VAL A O 1
ATOM 650 N N . THR A 1 81 ? -0.626 -2.629 1.758 1.00 90.31 81 THR A N 1
ATOM 651 C CA . THR A 1 81 ? 0.157 -3.798 2.150 1.00 90.31 81 THR A CA 1
ATOM 652 C C . THR A 1 81 ? -0.731 -4.744 2.938 1.00 90.31 81 THR A C 1
ATOM 654 O O . THR A 1 81 ? -1.390 -4.345 3.903 1.00 90.31 81 THR A O 1
ATOM 657 N N . ILE A 1 82 ? -0.765 -5.998 2.505 1.00 86.94 82 ILE A N 1
ATOM 658 C CA . ILE A 1 82 ? -1.620 -7.046 3.049 1.00 86.94 82 ILE A CA 1
ATOM 659 C C . ILE A 1 82 ? -0.731 -8.214 3.442 1.00 86.94 82 ILE A C 1
ATOM 661 O O . ILE A 1 82 ? -0.043 -8.792 2.603 1.00 86.94 82 ILE A O 1
ATOM 665 N N . GLU A 1 83 ? -0.791 -8.597 4.708 1.00 80.50 83 GLU A N 1
ATOM 666 C CA . GLU A 1 83 ? -0.113 -9.789 5.194 1.00 80.50 83 GLU A CA 1
ATOM 667 C C . GLU A 1 83 ? -1.080 -10.968 5.155 1.00 80.50 83 GLU A C 1
ATOM 669 O O . GLU A 1 83 ? -2.180 -10.927 5.716 1.00 80.50 83 GLU A O 1
ATOM 674 N N . THR A 1 84 ? -0.681 -12.029 4.458 1.00 75.69 84 THR A N 1
ATOM 675 C CA . THR A 1 84 ? -1.479 -13.248 4.350 1.00 75.69 84 THR A CA 1
ATOM 676 C C . THR A 1 84 ? -0.661 -14.453 4.791 1.00 75.69 84 THR A C 1
ATOM 678 O O . THR A 1 84 ? 0.492 -14.622 4.397 1.00 75.69 84 THR A O 1
ATOM 681 N N . ALA A 1 85 ? -1.285 -15.359 5.545 1.00 69.12 85 ALA A N 1
ATOM 682 C CA . ALA A 1 85 ? -0.625 -16.589 5.981 1.00 69.12 85 ALA A CA 1
ATOM 683 C C . ALA A 1 85 ? -0.269 -17.533 4.814 1.00 69.12 85 ALA A C 1
ATOM 685 O O . ALA A 1 85 ? 0.617 -18.369 4.945 1.00 69.12 85 ALA A O 1
ATOM 686 N N . LYS A 1 86 ? -0.980 -17.433 3.680 1.00 68.06 86 LYS A N 1
ATOM 687 C CA . LYS A 1 86 ? -0.849 -18.365 2.544 1.00 68.06 86 LYS A CA 1
ATOM 688 C C . LYS A 1 86 ? -0.016 -17.828 1.384 1.00 68.06 86 LYS A C 1
ATOM 690 O O . LYS A 1 86 ? 0.648 -18.613 0.718 1.00 68.06 86 LYS A O 1
ATOM 695 N N . LEU A 1 87 ? -0.104 -16.531 1.092 1.00 68.75 87 LEU A N 1
ATOM 696 C CA . LEU A 1 87 ? 0.521 -15.922 -0.088 1.00 68.75 87 LEU A CA 1
ATOM 697 C C . LEU A 1 87 ? 1.713 -15.028 0.279 1.00 68.75 87 LEU A C 1
ATOM 699 O O . LEU A 1 87 ? 2.392 -14.555 -0.630 1.00 68.75 87 LEU A O 1
ATOM 703 N N . GLY A 1 88 ? 1.974 -14.827 1.576 1.00 77.31 88 GLY A N 1
ATOM 704 C CA . GLY A 1 88 ? 2.970 -13.885 2.079 1.00 77.31 88 GLY A CA 1
ATOM 705 C C . GLY A 1 88 ? 2.463 -12.443 2.052 1.00 77.31 88 GLY A C 1
ATOM 706 O O . GLY A 1 88 ? 1.250 -12.197 2.058 1.00 77.31 88 GLY A O 1
ATOM 707 N N . THR A 1 89 ? 3.404 -11.501 2.036 1.00 81.25 89 THR A N 1
ATOM 708 C CA . THR A 1 89 ? 3.130 -10.064 1.932 1.00 81.25 89 THR A CA 1
ATOM 709 C C . THR A 1 89 ? 2.782 -9.696 0.496 1.00 81.25 89 THR A C 1
ATOM 711 O O . THR A 1 89 ? 3.545 -9.963 -0.434 1.00 81.25 89 THR A O 1
ATOM 714 N N . LEU A 1 90 ? 1.618 -9.079 0.321 1.00 83.44 90 LEU A N 1
ATOM 715 C CA . LEU A 1 90 ? 1.140 -8.562 -0.953 1.00 83.44 90 LEU A CA 1
ATOM 716 C C . LEU A 1 90 ? 1.116 -7.038 -0.887 1.00 83.44 90 LEU A C 1
ATOM 718 O O . LEU A 1 90 ? 0.503 -6.477 0.023 1.00 83.44 90 LEU A O 1
ATOM 722 N N . VAL A 1 91 ? 1.743 -6.381 -1.858 1.00 87.06 91 VAL A N 1
ATOM 723 C CA . VAL A 1 91 ? 1.789 -4.918 -1.943 1.00 87.06 91 VAL A CA 1
ATOM 724 C C . VAL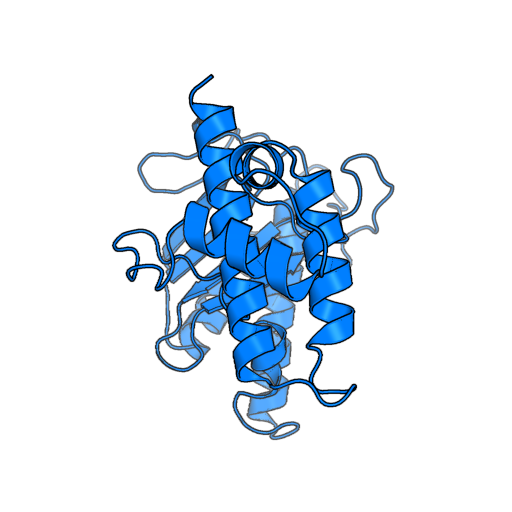 A 1 91 ? 1.122 -4.471 -3.234 1.00 87.06 91 VAL A C 1
ATOM 726 O O . VAL A 1 91 ? 1.511 -4.864 -4.332 1.00 87.06 91 VAL A O 1
ATOM 729 N N . TYR A 1 92 ? 0.108 -3.621 -3.100 1.00 88.75 92 TYR A N 1
ATOM 730 C CA . TYR A 1 92 ? -0.606 -3.022 -4.221 1.00 88.75 92 TYR A CA 1
ATOM 731 C C . TYR A 1 92 ? -0.460 -1.518 -4.156 1.00 88.75 92 TYR A C 1
ATOM 733 O O . TYR A 1 92 ? -0.776 -0.910 -3.140 1.00 88.75 92 TYR A O 1
ATOM 741 N N . SER A 1 93 ? -0.029 -0.903 -5.247 1.00 91.75 93 SER A N 1
ATOM 742 C CA . SER A 1 93 ? 0.140 0.541 -5.327 1.00 91.75 93 SER A CA 1
ATOM 743 C C . SER A 1 93 ? -0.635 1.087 -6.523 1.00 91.75 93 SER A C 1
ATOM 745 O O . SER A 1 93 ? -0.770 0.434 -7.559 1.00 91.75 93 SER A O 1
ATOM 747 N N . CYS A 1 94 ? -1.216 2.272 -6.368 1.00 89.12 94 CYS A N 1
ATOM 748 C CA . CYS A 1 94 ? -1.889 2.962 -7.457 1.00 89.12 94 CYS A CA 1
ATOM 749 C C . CYS A 1 94 ? -1.800 4.469 -7.245 1.00 89.12 94 CYS A C 1
ATOM 751 O O . CYS A 1 94 ? -2.115 4.969 -6.167 1.00 89.12 94 CYS A O 1
ATOM 753 N N . ASP A 1 95 ? -1.401 5.195 -8.282 1.00 92.25 95 ASP A N 1
ATOM 754 C CA . ASP A 1 95 ? -1.351 6.655 -8.294 1.00 92.25 95 ASP A CA 1
ATOM 755 C C . ASP A 1 95 ? -2.131 7.272 -9.461 1.00 92.25 95 ASP A C 1
ATOM 757 O O . ASP A 1 95 ? -2.219 8.489 -9.586 1.00 92.25 95 ASP A O 1
ATOM 761 N N . ARG A 1 96 ? -2.723 6.454 -10.331 1.00 89.38 96 ARG A N 1
ATOM 762 C CA . ARG A 1 96 ? -3.220 6.875 -11.644 1.00 89.38 96 ARG A CA 1
ATOM 763 C C . ARG A 1 96 ? -4.292 7.968 -11.607 1.00 89.38 96 ARG A C 1
ATOM 765 O O . ARG A 1 96 ? -4.307 8.808 -12.507 1.00 89.38 96 ARG A O 1
ATOM 772 N N . TYR A 1 97 ? -5.194 7.936 -10.631 1.00 91.19 97 TYR A N 1
ATOM 773 C CA . TYR A 1 97 ? -6.443 8.695 -10.684 1.00 91.19 97 TYR A CA 1
ATOM 774 C C . TYR A 1 97 ? -6.452 9.928 -9.781 1.00 91.19 97 TYR A C 1
ATOM 776 O O . TYR A 1 97 ? -5.854 9.945 -8.706 1.00 91.19 97 TYR A O 1
ATOM 784 N N . ILE A 1 98 ? -7.202 10.946 -10.201 1.00 90.94 98 ILE A N 1
ATOM 785 C CA . ILE A 1 98 ? -7.598 12.086 -9.365 1.00 90.94 98 ILE A CA 1
ATOM 786 C C . ILE A 1 98 ? -9.117 12.142 -9.192 1.00 90.94 98 ILE A C 1
ATOM 788 O O . ILE A 1 98 ? -9.884 11.673 -10.041 1.00 90.94 98 ILE A O 1
ATOM 792 N N . ALA A 1 99 ? -9.557 12.733 -8.082 1.00 87.44 99 ALA A N 1
ATOM 793 C CA . ALA A 1 99 ? -10.970 12.937 -7.803 1.00 87.44 99 ALA A CA 1
ATOM 794 C C . ALA A 1 99 ? -11.627 13.828 -8.869 1.00 87.44 99 ALA A C 1
ATOM 796 O O . ALA A 1 99 ? -11.113 14.884 -9.236 1.00 87.44 99 ALA A O 1
ATOM 797 N N . ARG A 1 100 ? -12.797 13.401 -9.358 1.00 84.00 100 ARG A N 1
ATOM 798 C CA . ARG A 1 100 ? -13.600 14.157 -10.335 1.00 84.00 100 ARG A CA 1
ATOM 799 C C . ARG A 1 100 ? -14.350 15.334 -9.709 1.00 84.00 100 ARG A C 1
ATOM 801 O O . ARG A 1 100 ? -14.645 16.308 -10.392 1.00 84.00 100 ARG A O 1
ATOM 808 N N . TRP A 1 101 ? -14.664 15.231 -8.421 1.00 78.94 101 TRP A N 1
ATOM 809 C CA . TRP A 1 101 ? -15.497 16.182 -7.691 1.00 78.94 101 TRP A CA 1
ATOM 810 C C . TRP A 1 101 ? -14.752 16.692 -6.460 1.00 78.94 101 TRP A C 1
ATOM 812 O O . TRP A 1 101 ? -14.089 15.911 -5.781 1.00 78.94 101 TRP A O 1
ATOM 822 N N . SER A 1 102 ? -14.912 17.978 -6.137 1.00 66.25 102 SER A N 1
ATOM 823 C CA . SER A 1 102 ? -14.212 18.653 -5.031 1.00 66.25 102 SER A CA 1
ATOM 824 C C . SER A 1 102 ? -14.495 18.068 -3.642 1.00 66.25 102 SER A C 1
ATOM 826 O O . SER A 1 102 ? -13.712 18.280 -2.724 1.00 66.25 102 SER A O 1
ATOM 828 N N . GLY A 1 103 ? -15.592 17.321 -3.479 1.00 73.56 103 GLY A N 1
ATOM 829 C CA . GLY A 1 103 ? -15.939 16.634 -2.232 1.00 73.56 103 GLY A CA 1
ATOM 830 C C . GLY A 1 103 ? -15.301 15.251 -2.051 1.00 73.56 103 GLY A C 1
ATOM 831 O O . GLY A 1 103 ? -15.514 14.632 -1.012 1.00 73.56 103 GLY A O 1
ATOM 832 N N . LYS A 1 104 ? -14.557 14.738 -3.042 1.00 81.38 104 LYS A N 1
ATOM 833 C CA . LYS A 1 104 ? -13.850 13.452 -2.949 1.00 81.38 104 LYS A CA 1
ATOM 834 C C . LYS A 1 104 ? -12.346 13.669 -2.826 1.00 81.38 104 LYS A C 1
ATOM 836 O O . LYS A 1 104 ? -11.799 14.628 -3.363 1.00 81.38 104 LYS A O 1
ATOM 841 N N . VAL A 1 105 ? -11.674 12.747 -2.140 1.00 88.69 105 VAL A N 1
ATOM 842 C CA . VAL A 1 105 ? -10.227 12.819 -1.909 1.00 88.69 105 VAL A CA 1
ATOM 843 C C . VAL A 1 105 ? -9.510 11.863 -2.860 1.00 88.69 105 VAL A C 1
ATOM 845 O O . VAL A 1 105 ? -9.813 10.675 -2.881 1.00 88.69 105 VAL A O 1
ATOM 848 N N . SER A 1 106 ? -8.550 12.359 -3.646 1.00 90.62 106 SER A N 1
ATOM 849 C CA . SER A 1 106 ? -7.937 11.602 -4.753 1.00 90.62 106 SER A CA 1
ATOM 850 C C . SER A 1 106 ? -7.309 10.265 -4.340 1.00 90.62 106 SER A C 1
ATOM 852 O O . SER A 1 106 ? -7.457 9.280 -5.059 1.00 90.62 106 SER A O 1
ATOM 854 N N . TRP A 1 107 ? -6.688 10.172 -3.160 1.00 92.19 107 TRP A N 1
ATOM 855 C CA . TRP A 1 107 ? -6.135 8.897 -2.683 1.00 92.19 107 TRP A CA 1
ATOM 856 C C . TRP A 1 107 ? -7.200 7.831 -2.425 1.00 92.19 107 TRP A C 1
ATOM 858 O O . TRP A 1 107 ? -6.934 6.643 -2.601 1.00 92.19 107 TRP A O 1
ATOM 868 N N . GLN A 1 108 ? -8.431 8.229 -2.095 1.00 93.88 108 GLN A N 1
ATOM 869 C CA . GLN A 1 108 ? -9.543 7.292 -1.920 1.00 93.88 108 GLN A CA 1
ATOM 870 C C . GLN A 1 108 ? -9.965 6.668 -3.257 1.00 93.88 108 GLN A C 1
ATOM 872 O O . GLN A 1 108 ? -10.415 5.522 -3.282 1.00 93.88 108 GLN A O 1
ATOM 877 N N . GLU A 1 109 ? -9.785 7.386 -4.369 1.00 93.75 109 GLU A N 1
ATOM 878 C CA . GLU A 1 109 ? -10.046 6.877 -5.721 1.00 93.75 109 GLU A CA 1
ATOM 879 C C . GLU A 1 109 ? -8.994 5.848 -6.146 1.00 93.75 109 GLU A C 1
ATOM 881 O O . GLU A 1 109 ? -9.327 4.805 -6.710 1.00 93.75 109 GLU A O 1
ATOM 886 N N . ASN A 1 110 ? -7.724 6.082 -5.811 1.00 94.12 110 ASN A N 1
ATOM 887 C CA . ASN A 1 110 ? -6.670 5.097 -6.049 1.00 94.12 110 ASN A CA 1
ATOM 888 C C . ASN A 1 110 ? -6.800 3.875 -5.128 1.00 94.12 110 ASN A C 1
ATOM 890 O O . ASN A 1 110 ? -6.630 2.745 -5.585 1.00 94.12 110 ASN A O 1
ATOM 894 N N . LEU A 1 111 ? -7.224 4.058 -3.872 1.00 95.25 111 LEU A N 1
ATOM 895 C CA . LEU A 1 111 ? -7.608 2.937 -3.009 1.00 95.25 111 LEU A CA 1
ATOM 896 C C . LEU A 1 111 ? -8.769 2.133 -3.614 1.00 95.25 111 LEU A C 1
ATOM 898 O O . LEU A 1 111 ? -8.769 0.901 -3.575 1.00 95.25 111 LEU A O 1
ATOM 902 N N . ARG A 1 112 ? -9.758 2.814 -4.206 1.00 95.31 112 ARG A N 1
ATOM 903 C CA . ARG A 1 112 ? -10.865 2.157 -4.910 1.00 95.31 112 ARG A CA 1
ATOM 904 C C . ARG A 1 112 ? -10.369 1.332 -6.094 1.00 95.31 112 ARG A C 1
ATOM 906 O O . ARG A 1 112 ? -10.838 0.207 -6.261 1.00 95.31 112 ARG A O 1
ATOM 913 N N . ALA A 1 113 ? -9.424 1.853 -6.874 1.00 94.50 113 ALA A N 1
ATOM 914 C CA . ALA A 1 113 ? -8.798 1.110 -7.963 1.00 94.50 113 ALA A CA 1
ATOM 915 C C . ALA A 1 113 ? -8.133 -0.182 -7.459 1.00 94.50 113 ALA A C 1
ATOM 917 O O . ALA A 1 113 ? -8.356 -1.244 -8.038 1.00 94.50 113 ALA A O 1
ATOM 918 N N . ILE A 1 114 ? -7.397 -0.113 -6.343 1.00 94.06 114 ILE A N 1
ATOM 919 C CA . ILE A 1 114 ? -6.766 -1.283 -5.711 1.00 94.06 114 ILE A CA 1
ATOM 920 C C . ILE A 1 114 ? -7.822 -2.308 -5.276 1.00 94.06 114 ILE A C 1
ATOM 922 O O . ILE A 1 114 ? -7.719 -3.483 -5.622 1.00 94.06 114 ILE A O 1
ATOM 926 N N . ALA A 1 115 ? -8.876 -1.875 -4.578 1.00 95.81 115 ALA A N 1
ATOM 927 C CA . ALA A 1 115 ? -9.942 -2.770 -4.122 1.00 95.81 115 ALA A CA 1
ATOM 928 C C . ALA A 1 115 ? -10.673 -3.464 -5.293 1.00 95.81 115 ALA A C 1
ATOM 930 O O . ALA A 1 115 ? -11.010 -4.644 -5.207 1.00 95.81 115 ALA A O 1
ATOM 931 N N . LEU A 1 116 ? -10.892 -2.753 -6.405 1.00 95.62 116 LEU A N 1
ATOM 932 C CA . LEU A 1 116 ? -11.438 -3.333 -7.638 1.00 95.62 116 LEU A CA 1
ATOM 933 C C . LEU A 1 116 ? -10.472 -4.325 -8.296 1.00 95.62 116 LEU A C 1
ATOM 935 O O . LEU A 1 116 ? -10.914 -5.359 -8.793 1.00 95.62 116 LEU A O 1
ATOM 939 N N . GLY A 1 117 ? -9.169 -4.037 -8.272 1.00 92.75 117 GLY A N 1
ATOM 940 C CA . GLY A 1 117 ? -8.130 -4.959 -8.725 1.00 92.75 117 GLY A CA 1
ATOM 941 C C . GLY A 1 117 ? -8.151 -6.272 -7.942 1.00 92.75 117 GLY A C 1
ATOM 942 O O . GLY A 1 117 ? -8.185 -7.340 -8.548 1.00 92.75 117 GLY A O 1
ATOM 943 N N . LEU A 1 118 ? -8.243 -6.205 -6.610 1.00 91.94 118 LEU A N 1
ATOM 944 C CA . LEU A 1 118 ? -8.380 -7.390 -5.752 1.00 91.94 118 LEU A CA 1
ATOM 945 C C . LEU A 1 118 ? -9.630 -8.213 -6.094 1.00 91.94 118 LEU A C 1
ATOM 947 O O . LEU A 1 118 ? -9.548 -9.436 -6.220 1.00 91.94 118 LEU A O 1
ATOM 951 N N . GLU A 1 119 ? -10.773 -7.552 -6.307 1.00 93.69 119 GLU A N 1
ATOM 952 C CA . GLU A 1 119 ? -12.005 -8.234 -6.720 1.00 93.69 119 GLU A CA 1
ATOM 953 C C . GLU A 1 119 ? -11.853 -8.913 -8.089 1.00 93.69 119 GLU A C 1
ATOM 955 O O . GLU A 1 119 ? -12.350 -10.024 -8.291 1.00 93.69 119 GLU A O 1
ATOM 960 N N . ALA A 1 120 ? -11.176 -8.258 -9.034 1.00 89.56 120 ALA A N 1
ATOM 961 C CA . ALA A 1 120 ? -10.915 -8.810 -10.356 1.00 89.56 120 ALA A CA 1
ATOM 962 C C . ALA A 1 120 ? -10.017 -10.051 -10.273 1.00 89.56 120 ALA A C 1
ATOM 964 O O . ALA A 1 120 ? -10.390 -11.084 -10.824 1.00 89.56 120 ALA A O 1
ATOM 965 N N . LEU A 1 121 ? -8.912 -9.996 -9.522 1.00 86.94 121 LEU A N 1
ATOM 966 C CA . LEU A 1 121 ? -8.030 -11.148 -9.284 1.00 86.94 121 LEU A CA 1
ATOM 967 C C . LEU A 1 121 ? -8.811 -12.322 -8.678 1.00 86.94 121 LEU A C 1
ATOM 969 O O . LEU A 1 121 ? -8.782 -13.438 -9.194 1.00 86.94 121 LEU A O 1
ATOM 973 N N . ARG A 1 122 ? -9.648 -12.052 -7.668 1.00 86.00 122 ARG A N 1
ATOM 974 C CA . ARG A 1 122 ? -10.536 -13.074 -7.099 1.00 86.00 122 ARG A CA 1
ATOM 975 C C . ARG A 1 122 ? -11.501 -13.652 -8.135 1.00 86.00 122 ARG A C 1
ATOM 977 O O . ARG A 1 122 ? -11.766 -14.850 -8.106 1.00 86.00 122 ARG A O 1
ATOM 984 N N . LYS A 1 123 ? -12.075 -12.837 -9.026 1.00 85.38 123 LYS A N 1
ATOM 985 C CA . LYS A 1 123 ? -12.969 -13.318 -10.099 1.00 85.38 123 LYS A CA 1
ATOM 986 C C . LYS A 1 123 ? -12.221 -14.227 -11.075 1.00 85.38 123 LYS A C 1
ATOM 988 O O . LYS A 1 123 ? -12.757 -15.272 -11.434 1.00 85.38 123 LYS A O 1
ATOM 993 N N . VAL A 1 124 ? -10.996 -13.867 -11.455 1.00 81.56 124 VAL A N 1
ATOM 994 C CA . VAL A 1 124 ? -10.142 -14.684 -12.331 1.00 81.56 124 VAL A CA 1
ATOM 995 C C . VAL A 1 124 ? -9.836 -16.031 -11.667 1.00 81.56 124 VAL A C 1
ATOM 997 O O . VAL A 1 124 ? -10.026 -17.070 -12.299 1.00 81.56 124 VAL A O 1
ATOM 1000 N N . GLU A 1 125 ? -9.459 -16.050 -10.383 1.00 78.69 125 GLU A N 1
ATOM 1001 C CA . GLU A 1 125 ? -9.282 -17.303 -9.628 1.00 78.69 125 GLU A CA 1
ATOM 1002 C C . GLU A 1 125 ? -10.585 -18.102 -9.479 1.00 78.69 125 GLU A C 1
ATOM 1004 O O . GLU A 1 125 ? -10.602 -19.316 -9.683 1.00 78.69 125 GLU A O 1
ATOM 1009 N N . ARG A 1 126 ? -11.700 -17.437 -9.151 1.00 81.75 126 ARG A N 1
ATOM 1010 C CA . AR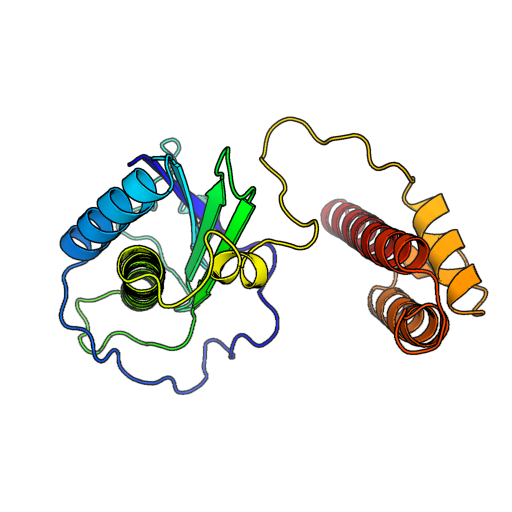G A 1 126 ? -13.014 -18.074 -8.964 1.00 81.75 126 ARG A CA 1
ATOM 1011 C C . ARG A 1 126 ? -13.488 -18.784 -10.227 1.00 81.75 126 ARG A C 1
ATOM 1013 O O . ARG A 1 126 ? -14.110 -19.837 -10.119 1.00 81.75 126 ARG A O 1
ATOM 1020 N N . TYR A 1 127 ? -13.233 -18.205 -11.395 1.00 84.38 127 TYR A N 1
ATOM 1021 C CA . TYR A 1 127 ? -13.619 -18.787 -12.678 1.00 84.38 127 TYR A CA 1
ATOM 1022 C C . TYR A 1 127 ? -12.559 -19.728 -13.261 1.00 84.38 127 TYR A C 1
ATOM 1024 O O . TYR A 1 127 ? -12.754 -20.238 -14.360 1.00 84.38 127 TYR A O 1
ATOM 1032 N N . GLY A 1 128 ? -11.462 -19.986 -12.538 1.00 72.44 128 GLY A N 1
ATOM 1033 C CA . GLY A 1 128 ? -10.417 -20.917 -12.966 1.00 72.44 128 GLY A CA 1
ATOM 1034 C C . GLY A 1 128 ? -9.639 -20.450 -14.196 1.00 72.44 128 GLY A C 1
ATOM 1035 O O . GLY A 1 128 ? -9.078 -21.276 -14.906 1.00 72.44 128 GLY A O 1
ATOM 1036 N N . ILE A 1 129 ? -9.616 -19.139 -14.463 1.00 72.44 129 ILE A N 1
ATOM 1037 C CA . ILE A 1 129 ? -8.950 -18.557 -15.641 1.00 72.44 129 ILE A CA 1
ATOM 1038 C C . ILE A 1 129 ? -7.414 -18.578 -15.473 1.00 72.44 129 ILE A C 1
ATOM 1040 O O . ILE A 1 129 ? -6.694 -18.576 -16.467 1.00 72.44 129 ILE A O 1
ATOM 1044 N N . ALA A 1 130 ? -6.905 -18.662 -14.236 1.00 61.81 130 ALA A N 1
ATOM 1045 C CA . ALA A 1 130 ? -5.495 -18.936 -13.933 1.00 61.81 130 ALA A CA 1
ATOM 1046 C C . ALA A 1 130 ? -5.349 -19.826 -12.682 1.00 61.81 130 ALA A C 1
ATOM 1048 O O . ALA A 1 130 ? -6.257 -19.873 -11.844 1.00 61.81 130 ALA A O 1
ATOM 1049 N N . ASN A 1 131 ? -4.208 -20.515 -12.543 1.00 53.75 131 ASN A N 1
ATOM 1050 C CA . ASN A 1 131 ? -3.925 -21.386 -11.399 1.00 53.75 131 ASN A CA 1
ATOM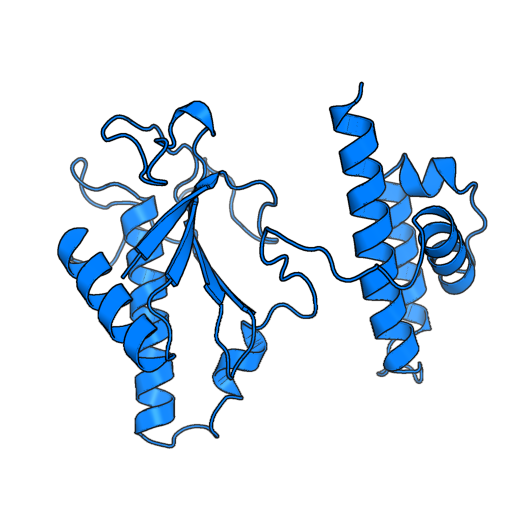 1051 C C . ASN A 1 131 ? -3.799 -20.581 -10.091 1.00 53.75 131 ASN A C 1
ATOM 1053 O O . ASN A 1 131 ? -3.339 -19.437 -10.076 1.00 53.75 131 ASN A O 1
ATOM 1057 N N . ARG A 1 132 ? -4.226 -21.194 -8.976 1.00 52.94 132 ARG A N 1
ATOM 1058 C CA . ARG A 1 132 ? -4.307 -20.562 -7.644 1.00 52.94 132 ARG A CA 1
ATOM 1059 C C . ARG A 1 132 ? -2.959 -19.953 -7.238 1.00 52.94 132 ARG A C 1
ATOM 1061 O O . ARG A 1 132 ? -1.978 -20.679 -7.108 1.00 52.94 132 ARG A O 1
ATOM 1068 N N . GLY A 1 133 ? -2.922 -18.645 -6.978 1.00 50.62 133 GLY A N 1
ATOM 1069 C CA . GLY A 1 133 ? -1.747 -17.965 -6.424 1.00 50.62 133 GLY A CA 1
ATOM 1070 C C . GLY A 1 133 ? -0.702 -17.443 -7.421 1.00 50.62 133 GLY A C 1
ATOM 1071 O O . GLY A 1 133 ? 0.122 -16.628 -7.005 1.00 50.62 133 GLY A O 1
ATOM 1072 N N . GLU A 1 134 ? -0.740 -17.826 -8.704 1.00 54.69 134 GLU A N 1
ATOM 1073 C CA . GLU A 1 134 ? 0.173 -17.286 -9.737 1.00 54.69 134 GLU A CA 1
ATOM 1074 C C . GLU A 1 134 ? -0.097 -15.800 -10.011 1.00 54.69 134 GLU A C 1
ATOM 1076 O O . GLU A 1 134 ? 0.824 -15.008 -10.185 1.00 54.69 134 GLU A O 1
ATOM 1081 N N . GLN A 1 135 ? -1.365 -15.391 -9.957 1.00 53.94 135 GLN A N 1
ATOM 1082 C CA . GLN A 1 135 ? -1.785 -14.010 -10.225 1.00 53.94 135 GLN A CA 1
ATOM 1083 C C . GLN A 1 135 ? -1.305 -13.029 -9.148 1.00 53.94 135 GLN A C 1
ATOM 1085 O O . GLN A 1 135 ? -1.073 -11.854 -9.417 1.00 53.94 135 GLN A O 1
ATOM 1090 N N . TYR A 1 136 ? -1.133 -13.528 -7.923 1.00 55.66 136 TYR A N 1
ATOM 1091 C CA . TYR A 1 136 ? -0.631 -12.757 -6.793 1.00 55.66 136 TYR A CA 1
ATOM 1092 C C . TYR A 1 136 ? 0.897 -12.703 -6.751 1.00 55.66 136 TYR A C 1
ATOM 1094 O O . TYR A 1 136 ? 1.440 -11.843 -6.067 1.00 55.66 136 TYR A O 1
ATOM 1102 N N . ALA A 1 137 ? 1.599 -13.577 -7.485 1.00 55.41 137 ALA A N 1
ATOM 1103 C CA . ALA A 1 137 ? 3.059 -13.640 -7.473 1.00 55.41 137 ALA A CA 1
ATOM 1104 C C . ALA A 1 137 ? 3.714 -12.347 -7.986 1.00 55.41 137 ALA A C 1
ATOM 1106 O O . ALA A 1 137 ? 4.745 -11.957 -7.453 1.00 55.41 137 ALA A O 1
ATOM 1107 N N . GLY A 1 138 ? 3.088 -11.646 -8.940 1.00 52.59 138 GLY A N 1
ATOM 1108 C CA . GLY A 1 138 ? 3.556 -10.336 -9.418 1.00 52.59 138 GLY A CA 1
ATOM 1109 C C . GLY A 1 138 ? 3.370 -9.186 -8.418 1.00 52.59 138 GLY A C 1
ATOM 1110 O O . GLY A 1 138 ? 3.978 -8.136 -8.585 1.00 52.59 138 GLY A O 1
ATOM 1111 N N . TYR A 1 139 ? 2.553 -9.391 -7.380 1.00 54.94 139 TYR A N 1
ATOM 1112 C CA . TYR A 1 139 ? 2.312 -8.441 -6.285 1.00 54.94 139 TYR A CA 1
ATOM 1113 C C . TYR A 1 139 ? 2.940 -8.893 -4.965 1.00 54.94 139 TYR A C 1
ATOM 1115 O O . TYR A 1 139 ? 2.831 -8.195 -3.954 1.00 54.94 139 TYR A O 1
ATOM 1123 N N . ARG A 1 140 ? 3.577 -10.072 -4.953 1.00 54.34 140 ARG A N 1
ATOM 1124 C CA . ARG A 1 140 ? 4.452 -10.452 -3.853 1.00 54.34 140 ARG A CA 1
ATOM 1125 C C . ARG A 1 140 ? 5.662 -9.552 -3.942 1.00 54.34 140 ARG A C 1
ATOM 1127 O O . ARG A 1 140 ? 6.340 -9.511 -4.968 1.00 54.34 140 ARG A O 1
ATOM 1134 N N . GLU A 1 141 ? 5.964 -8.881 -2.846 1.00 55.00 141 GLU A N 1
ATOM 1135 C CA . GLU A 1 141 ? 7.309 -8.369 -2.681 1.00 55.00 141 GLU A CA 1
ATOM 1136 C C . GLU A 1 141 ? 8.277 -9.548 -2.798 1.00 55.00 141 GLU A C 1
ATOM 1138 O O . GLU A 1 141 ? 8.275 -10.465 -1.972 1.00 55.00 141 GLU A O 1
ATOM 1143 N N . LEU A 1 142 ? 9.128 -9.520 -3.823 1.00 41.22 142 LEU A N 1
ATOM 1144 C CA . LEU A 1 142 ? 10.381 -10.259 -3.811 1.00 41.22 142 LEU A CA 1
ATOM 1145 C C . LEU A 1 142 ? 11.228 -9.654 -2.679 1.00 41.22 142 LEU A C 1
ATOM 1147 O O . LEU A 1 142 ? 12.018 -8.741 -2.884 1.00 41.22 142 LEU A O 1
ATOM 1151 N N . GLY A 1 143 ? 10.979 -10.104 -1.448 1.00 38.34 143 GLY A N 1
ATOM 1152 C CA . GLY A 1 143 ? 11.758 -9.758 -0.263 1.00 38.34 143 GLY A CA 1
ATOM 1153 C C . GLY A 1 143 ? 11.813 -8.266 0.087 1.00 38.34 143 GLY A C 1
ATOM 1154 O O . GLY A 1 143 ? 12.895 -7.719 0.246 1.00 38.34 143 GLY A O 1
ATOM 1155 N N . SER A 1 144 ? 10.688 -7.589 0.272 1.00 30.08 144 SER A N 1
ATOM 1156 C CA . SER A 1 144 ? 10.668 -6.285 0.972 1.00 30.08 144 SER A CA 1
ATOM 1157 C C . SER A 1 144 ? 9.553 -6.155 2.012 1.00 30.08 144 SER A C 1
ATOM 1159 O O . SER A 1 144 ? 9.376 -5.097 2.607 1.00 30.08 144 SER A O 1
ATOM 1161 N N . GLY A 1 145 ? 8.921 -7.281 2.364 1.00 31.84 145 GLY A N 1
ATOM 1162 C CA . GLY A 1 145 ? 8.005 -7.338 3.490 1.00 31.84 145 GLY A CA 1
ATOM 1163 C C . GLY A 1 145 ? 8.793 -7.206 4.784 1.00 31.84 145 GLY A C 1
ATOM 1164 O O . GLY A 1 145 ? 9.382 -8.176 5.255 1.00 31.84 145 GLY A O 1
ATOM 1165 N N . ILE A 1 146 ? 8.791 -6.010 5.360 1.00 31.14 146 ILE A N 1
ATOM 1166 C CA . ILE A 1 146 ? 8.936 -5.834 6.801 1.00 31.14 146 ILE A CA 1
ATOM 1167 C C . ILE A 1 146 ? 7.515 -5.881 7.384 1.00 31.14 146 ILE A C 1
ATOM 1169 O O . ILE A 1 146 ? 6.817 -4.867 7.322 1.00 31.14 146 ILE A O 1
ATOM 1173 N N . PRO A 1 147 ? 7.075 -6.999 7.992 1.00 35.12 147 PRO A N 1
ATOM 1174 C CA . PRO A 1 147 ? 6.146 -6.933 9.109 1.00 35.12 147 PRO A CA 1
ATOM 1175 C C . PRO A 1 147 ? 6.837 -6.172 10.242 1.00 35.12 147 PRO A C 1
ATOM 1177 O O . PRO A 1 147 ? 7.927 -6.538 10.689 1.00 35.12 147 PRO A O 1
ATOM 1180 N N . LEU A 1 148 ? 6.239 -5.071 10.696 1.00 35.62 148 LEU A N 1
ATOM 1181 C CA . LEU A 1 148 ? 6.766 -4.306 11.825 1.00 35.62 148 LEU A CA 1
ATOM 1182 C C . LEU A 1 148 ? 6.665 -5.152 13.109 1.00 35.62 148 LEU A C 1
ATOM 1184 O O . LEU A 1 148 ? 5.563 -5.385 13.600 1.00 35.62 148 LEU A O 1
ATOM 1188 N N . GLY A 1 149 ? 7.802 -5.549 13.692 1.00 33.84 149 GLY A N 1
ATOM 1189 C CA . GLY A 1 149 ? 7.845 -5.992 15.093 1.00 33.84 149 GLY A CA 1
ATOM 1190 C C . GLY A 1 149 ? 8.971 -6.943 15.494 1.00 33.84 149 GLY A C 1
ATOM 1191 O O . GLY A 1 149 ? 9.368 -6.931 16.653 1.00 33.84 149 GLY A O 1
ATOM 1192 N N . GLN A 1 150 ? 9.527 -7.720 14.571 1.00 31.23 150 GLN A N 1
ATOM 1193 C CA . GLN A 1 150 ? 10.719 -8.539 14.802 1.00 31.23 150 GLN A CA 1
ATOM 1194 C C . GLN A 1 150 ? 11.395 -8.752 13.455 1.00 31.23 150 GLN A C 1
ATOM 1196 O O . GLN A 1 150 ? 10.859 -9.430 12.581 1.00 31.23 150 GLN A O 1
ATOM 1201 N N . GLU A 1 151 ? 12.548 -8.121 13.269 1.00 43.69 151 GLU A N 1
ATOM 1202 C CA . GLU A 1 151 ? 13.342 -8.329 12.066 1.00 43.69 151 GLU A CA 1
ATOM 1203 C C . GLU A 1 151 ? 13.891 -9.760 12.086 1.00 43.69 151 GLU A C 1
ATOM 1205 O O . GLU A 1 151 ? 14.526 -10.143 13.076 1.00 43.69 151 GLU A O 1
ATOM 1210 N N . PRO A 1 152 ? 13.678 -10.572 11.033 1.00 40.59 152 PRO A N 1
ATOM 1211 C CA . PRO A 1 152 ? 14.526 -11.734 10.848 1.00 40.59 152 PRO A CA 1
ATOM 1212 C C . PRO A 1 152 ? 15.968 -11.221 10.713 1.00 40.59 152 PRO A C 1
ATOM 1214 O O . PRO A 1 152 ? 16.183 -10.184 10.078 1.00 40.59 152 PRO A O 1
ATOM 1217 N N . PRO A 1 153 ? 16.957 -11.889 11.323 1.00 42.62 153 PRO A N 1
ATOM 1218 C CA . PRO A 1 153 ? 18.342 -11.475 11.182 1.00 42.62 153 PRO A CA 1
ATOM 1219 C C . PRO A 1 153 ? 18.691 -11.465 9.692 1.00 42.62 153 PRO A C 1
ATOM 1221 O O . PRO A 1 153 ? 18.583 -12.497 9.027 1.00 42.62 153 PRO A O 1
ATOM 1224 N N . SER A 1 154 ? 19.079 -10.300 9.162 1.00 52.94 154 SER A N 1
ATOM 1225 C CA . SER A 1 154 ? 19.768 -10.236 7.875 1.00 52.94 154 SER A CA 1
ATOM 1226 C C . SER A 1 154 ? 20.927 -11.225 7.932 1.00 52.94 154 SER A C 1
ATOM 1228 O O . SER A 1 154 ? 21.664 -11.248 8.921 1.00 52.94 154 SER A O 1
ATOM 1230 N N . THR A 1 155 ? 21.094 -12.052 6.901 1.00 63.44 155 THR A N 1
ATOM 1231 C CA . THR A 1 155 ? 22.189 -13.036 6.899 1.00 63.44 155 THR A CA 1
ATOM 1232 C C . THR A 1 155 ? 23.557 -12.380 6.706 1.00 63.44 155 THR A C 1
ATOM 1234 O O . THR A 1 155 ? 24.576 -13.006 6.981 1.00 63.44 155 THR A O 1
ATOM 1237 N N . MET A 1 156 ? 23.569 -11.110 6.284 1.00 71.94 156 MET A N 1
ATOM 1238 C CA . MET A 1 156 ? 24.755 -10.283 6.084 1.00 71.94 156 MET A CA 1
ATOM 1239 C C . MET A 1 156 ? 24.627 -8.916 6.771 1.00 71.94 156 MET A C 1
ATOM 1241 O O . MET A 1 156 ? 23.566 -8.284 6.778 1.00 71.94 156 MET A O 1
ATOM 1245 N N . THR A 1 157 ? 25.738 -8.448 7.331 1.00 86.00 157 THR A N 1
ATOM 1246 C CA . THR A 1 157 ? 25.919 -7.084 7.850 1.00 86.00 157 THR A CA 1
ATOM 1247 C C . THR A 1 157 ? 26.042 -6.068 6.704 1.00 86.00 157 THR A C 1
ATOM 1249 O O . THR A 1 157 ? 26.263 -6.439 5.551 1.00 86.00 157 THR A O 1
ATOM 1252 N N . ALA A 1 158 ? 25.916 -4.767 6.995 1.00 81.56 158 ALA A N 1
ATOM 1253 C CA . ALA A 1 158 ? 26.057 -3.718 5.974 1.00 81.56 158 ALA A CA 1
ATOM 1254 C C . ALA A 1 158 ? 27.442 -3.707 5.313 1.00 81.56 158 ALA A C 1
ATOM 1256 O O . ALA A 1 158 ? 27.546 -3.551 4.097 1.00 81.56 158 ALA A O 1
ATOM 1257 N N . ASP A 1 159 ? 28.489 -3.957 6.096 1.00 85.88 159 ASP A N 1
ATOM 1258 C CA . ASP A 1 159 ? 29.858 -4.062 5.602 1.00 85.88 159 ASP A CA 1
ATOM 1259 C C . ASP A 1 159 ? 30.043 -5.277 4.686 1.00 85.88 159 ASP A C 1
ATOM 1261 O O . ASP A 1 159 ? 30.690 -5.181 3.642 1.00 85.88 159 ASP A O 1
ATOM 1265 N N . GLU A 1 160 ? 29.469 -6.425 5.054 1.00 84.69 160 GLU A N 1
ATOM 1266 C CA . GLU A 1 160 ? 29.498 -7.634 4.225 1.00 84.69 160 GLU A CA 1
ATOM 1267 C C . GLU A 1 160 ? 28.715 -7.436 2.926 1.00 84.69 160 GLU A C 1
ATOM 1269 O O . GLU A 1 160 ? 29.211 -7.798 1.861 1.00 84.69 160 GLU A O 1
ATOM 1274 N N . ALA A 1 161 ? 27.550 -6.788 2.991 1.00 87.12 161 ALA A N 1
ATOM 1275 C CA . ALA A 1 161 ? 26.743 -6.450 1.826 1.00 87.12 161 ALA A CA 1
ATOM 1276 C C . ALA A 1 161 ? 27.489 -5.516 0.855 1.00 87.12 161 ALA A C 1
ATOM 1278 O O . ALA A 1 161 ? 27.530 -5.781 -0.348 1.00 87.12 161 ALA A O 1
ATOM 1279 N N . ALA A 1 162 ? 28.140 -4.467 1.368 1.00 89.00 162 ALA A N 1
ATOM 1280 C CA . ALA A 1 162 ? 28.930 -3.540 0.559 1.00 89.00 162 ALA A CA 1
ATOM 1281 C C . ALA A 1 162 ? 30.117 -4.241 -0.129 1.00 89.00 162 ALA A C 1
ATOM 1283 O O . ALA A 1 162 ? 30.334 -4.073 -1.333 1.00 89.00 162 ALA A O 1
ATOM 1284 N N . ARG A 1 163 ? 30.855 -5.092 0.601 1.00 91.56 163 ARG A N 1
ATOM 1285 C CA . ARG A 1 163 ? 31.964 -5.887 0.034 1.00 91.56 163 ARG A CA 1
ATOM 1286 C C . ARG A 1 163 ? 31.477 -6.892 -1.005 1.00 91.56 163 ARG A C 1
ATOM 1288 O O . ARG A 1 163 ? 32.127 -7.066 -2.036 1.00 91.56 163 ARG A O 1
ATOM 1295 N N . PHE A 1 164 ? 30.340 -7.532 -0.756 1.00 89.69 164 PHE A N 1
ATOM 1296 C CA . PHE A 1 164 ? 29.727 -8.474 -1.686 1.00 89.69 164 PHE A CA 1
ATOM 1297 C C . PHE A 1 164 ? 29.337 -7.792 -3.004 1.00 89.69 164 PHE A C 1
ATOM 1299 O O . PHE A 1 164 ? 29.709 -8.272 -4.076 1.00 89.69 164 PHE A O 1
ATOM 1306 N N . MET A 1 165 ? 28.683 -6.626 -2.935 1.00 88.81 165 MET A N 1
ATOM 1307 C CA . MET A 1 165 ? 28.334 -5.826 -4.117 1.00 88.81 165 MET A CA 1
ATOM 1308 C C . MET A 1 165 ? 29.574 -5.365 -4.890 1.00 88.81 165 MET A C 1
ATOM 1310 O O . MET A 1 165 ? 29.623 -5.528 -6.107 1.00 88.81 165 MET A O 1
ATOM 1314 N N . SER A 1 166 ? 30.594 -4.858 -4.193 1.00 90.75 166 SER A N 1
ATOM 1315 C CA . SER A 1 166 ? 31.858 -4.420 -4.801 1.00 90.75 166 SER A CA 1
ATOM 1316 C C . SER A 1 166 ? 32.589 -5.567 -5.518 1.00 90.75 166 SER A C 1
ATOM 1318 O O . SER A 1 166 ? 33.095 -5.386 -6.629 1.00 90.75 166 SER A O 1
ATOM 1320 N N . THR A 1 167 ? 32.571 -6.768 -4.929 1.00 90.62 167 THR A N 1
ATOM 1321 C CA . THR A 1 167 ? 33.185 -7.975 -5.505 1.00 90.62 167 THR A CA 1
ATOM 1322 C C . THR A 1 167 ? 32.447 -8.430 -6.764 1.00 90.62 167 THR A C 1
ATOM 1324 O O . THR A 1 167 ? 33.075 -8.641 -7.798 1.00 90.62 167 THR A O 1
ATOM 1327 N N . LEU A 1 168 ? 31.113 -8.534 -6.715 1.00 88.81 168 LEU A N 1
ATOM 1328 C CA . LEU A 1 168 ? 30.312 -8.962 -7.870 1.00 88.81 168 LEU A CA 1
ATOM 1329 C C . LEU A 1 168 ? 30.305 -7.937 -9.010 1.00 88.81 168 LEU A C 1
ATOM 1331 O O . LEU A 1 168 ? 30.245 -8.317 -10.178 1.00 88.81 168 LEU A O 1
ATOM 1335 N N . ALA A 1 169 ? 30.371 -6.645 -8.686 1.00 89.19 169 ALA A N 1
ATOM 1336 C CA . ALA A 1 169 ? 30.475 -5.577 -9.675 1.00 89.19 169 ALA A CA 1
ATOM 1337 C C . ALA A 1 169 ? 31.887 -5.450 -10.275 1.00 89.19 169 ALA A C 1
ATOM 1339 O O . ALA A 1 169 ? 32.068 -4.686 -11.223 1.00 89.19 169 ALA A O 1
ATOM 1340 N N . ASN A 1 170 ? 32.880 -6.163 -9.722 1.00 90.31 170 ASN A N 1
ATOM 1341 C CA . ASN A 1 170 ? 34.304 -6.003 -10.026 1.00 90.31 170 ASN A CA 1
ATOM 1342 C C . ASN A 1 170 ? 34.755 -4.529 -9.948 1.00 90.31 170 ASN A C 1
ATOM 1344 O O . ASN A 1 170 ? 35.512 -4.037 -10.786 1.00 90.31 170 ASN A O 1
ATOM 1348 N N . MET A 1 171 ? 34.237 -3.814 -8.948 1.00 88.62 171 MET A N 1
ATOM 1349 C CA . MET A 1 171 ? 34.453 -2.386 -8.739 1.00 88.62 171 MET A CA 1
ATOM 1350 C C . MET A 1 171 ? 34.894 -2.172 -7.289 1.00 88.62 171 MET A C 1
ATOM 1352 O O . MET A 1 171 ? 34.042 -2.019 -6.410 1.00 88.62 171 MET A O 1
ATOM 1356 N N . PRO A 1 172 ? 36.209 -2.208 -7.006 1.00 88.62 172 PRO A N 1
ATOM 1357 C CA . PRO A 1 172 ? 36.725 -2.016 -5.658 1.00 88.62 172 PRO A CA 1
ATOM 1358 C C . PRO A 1 172 ? 36.380 -0.614 -5.154 1.00 88.62 172 PRO A C 1
ATOM 1360 O O . PRO A 1 172 ? 36.779 0.373 -5.770 1.00 88.62 172 PRO A O 1
ATOM 1363 N N . ALA A 1 173 ? 35.667 -0.524 -4.033 1.00 88.25 173 ALA A N 1
ATOM 1364 C CA . ALA A 1 173 ? 35.423 0.738 -3.344 1.00 88.25 173 ALA A CA 1
ATOM 1365 C C . ALA A 1 173 ? 35.444 0.541 -1.820 1.00 88.25 173 ALA A C 1
ATOM 1367 O O . ALA A 1 173 ? 35.137 -0.557 -1.338 1.00 88.25 173 ALA A O 1
ATOM 1368 N N . PRO A 1 174 ? 35.800 1.580 -1.047 1.00 92.12 174 PRO A N 1
ATOM 1369 C CA . PRO A 1 174 ? 35.645 1.574 0.401 1.00 92.12 174 PRO A CA 1
ATOM 1370 C C . PRO A 1 174 ? 34.192 1.311 0.810 1.00 92.12 174 PRO A C 1
ATOM 1372 O O . PRO A 1 174 ? 33.261 1.850 0.219 1.00 92.12 174 PRO A O 1
ATOM 1375 N N . VAL A 1 175 ? 33.999 0.511 1.863 1.00 90.00 175 VAL A N 1
ATOM 1376 C CA . VAL A 1 175 ? 32.665 0.192 2.407 1.00 90.00 175 VAL A CA 1
ATOM 1377 C C . VAL A 1 175 ? 31.881 1.461 2.743 1.00 90.00 175 VAL A C 1
ATOM 1379 O O . VAL A 1 175 ? 30.691 1.539 2.453 1.00 90.00 175 VAL A O 1
ATOM 1382 N N . ASP A 1 176 ? 32.553 2.463 3.310 1.00 89.00 176 ASP A N 1
ATOM 1383 C CA . ASP A 1 176 ? 31.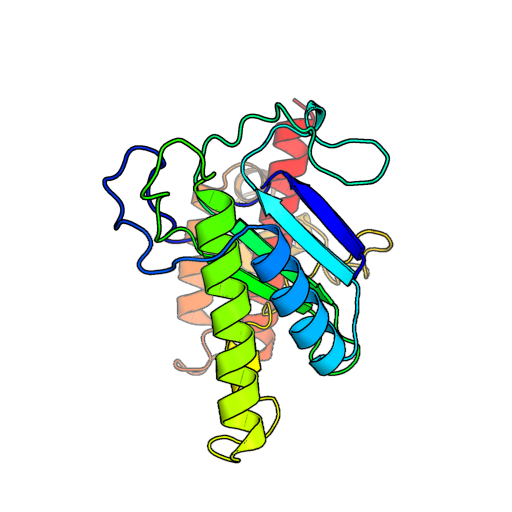914 3.723 3.678 1.00 89.00 176 ASP A CA 1
ATOM 1384 C C . ASP A 1 176 ? 31.421 4.529 2.482 1.00 89.00 176 ASP A C 1
ATOM 1386 O O . ASP A 1 176 ? 30.375 5.160 2.604 1.00 89.00 176 ASP A O 1
ATOM 1390 N N . ASP A 1 177 ? 32.099 4.456 1.336 1.00 88.44 177 ASP A N 1
ATOM 1391 C CA . ASP A 1 177 ? 31.654 5.120 0.110 1.00 88.44 177 ASP A CA 1
ATOM 1392 C C . ASP A 1 177 ? 30.437 4.391 -0.462 1.00 88.44 177 ASP A C 1
ATOM 1394 O O . ASP A 1 177 ? 29.446 5.016 -0.816 1.00 88.44 177 ASP A O 1
ATOM 1398 N N . VAL A 1 178 ? 30.454 3.054 -0.469 1.00 87.69 178 VAL A N 1
ATOM 1399 C CA . VAL A 1 178 ? 29.319 2.247 -0.951 1.00 87.69 178 VAL A CA 1
ATOM 1400 C C . VAL A 1 178 ? 28.078 2.431 -0.072 1.00 87.69 178 VAL A C 1
ATOM 1402 O O . VAL A 1 178 ? 26.963 2.458 -0.579 1.00 87.69 178 VAL A O 1
ATOM 1405 N N . ILE A 1 179 ? 28.248 2.553 1.247 1.00 87.56 179 ILE A N 1
ATOM 1406 C CA . ILE A 1 179 ? 27.138 2.814 2.175 1.00 87.56 179 ILE A CA 1
ATOM 1407 C C . ILE A 1 179 ? 26.738 4.295 2.172 1.00 87.56 179 ILE A C 1
ATOM 1409 O O . ILE A 1 179 ? 25.579 4.608 2.420 1.00 87.56 179 ILE A O 1
ATOM 1413 N N . GLY A 1 180 ? 27.684 5.209 1.962 1.00 79.69 180 GLY A N 1
ATOM 1414 C CA . GLY A 1 180 ? 27.485 6.655 2.052 1.00 79.69 180 GLY A CA 1
ATOM 1415 C C . GLY A 1 180 ? 26.982 7.312 0.768 1.00 79.69 180 GLY A C 1
ATOM 1416 O O . GLY A 1 180 ? 26.416 8.400 0.845 1.00 79.69 180 GLY A O 1
ATOM 1417 N N . ASP A 1 181 ? 27.155 6.661 -0.381 1.00 85.31 181 ASP A N 1
ATOM 1418 C CA . ASP A 1 181 ? 26.768 7.165 -1.696 1.00 85.31 181 ASP A CA 1
ATOM 1419 C C . ASP A 1 181 ? 25.740 6.220 -2.361 1.00 85.31 181 ASP A C 1
ATOM 1421 O O . ASP A 1 181 ? 26.095 5.139 -2.852 1.00 85.31 181 ASP A O 1
ATOM 1425 N N . PRO A 1 182 ? 24.447 6.600 -2.391 1.00 76.50 182 PRO A N 1
ATOM 1426 C CA . PRO A 1 182 ? 23.401 5.770 -2.975 1.00 76.50 182 PRO A CA 1
ATOM 1427 C C . PRO A 1 182 ? 23.541 5.624 -4.497 1.00 76.50 182 PRO A C 1
ATOM 1429 O O . PRO A 1 182 ? 23.123 4.597 -5.038 1.00 76.50 182 PRO A O 1
ATOM 1432 N N . ASP A 1 183 ? 24.153 6.593 -5.186 1.00 82.62 183 ASP A N 1
ATOM 1433 C CA . ASP A 1 183 ? 24.374 6.527 -6.632 1.00 82.62 183 ASP A CA 1
ATOM 1434 C C . ASP A 1 183 ? 25.479 5.513 -6.958 1.00 82.62 183 ASP A C 1
ATOM 1436 O O . ASP A 1 183 ? 25.345 4.715 -7.895 1.00 82.62 183 ASP A O 1
ATOM 1440 N N . LEU A 1 184 ? 26.539 5.470 -6.141 1.00 84.75 184 LEU A N 1
ATOM 1441 C CA . LEU A 1 184 ? 27.584 4.448 -6.237 1.00 84.75 184 LEU A CA 1
ATOM 1442 C C . LEU A 1 184 ? 27.026 3.043 -5.966 1.00 84.75 184 LEU A C 1
ATOM 1444 O O . LEU A 1 184 ? 27.311 2.106 -6.719 1.00 84.75 184 LEU A O 1
ATOM 1448 N N . ALA A 1 185 ? 26.195 2.886 -4.932 1.00 81.19 185 ALA A N 1
ATOM 1449 C CA . ALA A 1 185 ? 25.556 1.610 -4.613 1.00 81.19 185 ALA A CA 1
ATOM 1450 C C . ALA A 1 185 ? 24.641 1.113 -5.749 1.00 81.19 185 ALA A C 1
ATOM 1452 O O . ALA A 1 185 ? 24.660 -0.074 -6.096 1.00 81.19 185 ALA A O 1
ATOM 1453 N N . ASP A 1 186 ? 23.859 2.007 -6.363 1.00 82.12 186 ASP A N 1
ATOM 1454 C CA . ASP A 1 186 ? 22.976 1.670 -7.484 1.00 82.12 186 ASP A CA 1
ATOM 1455 C C . ASP A 1 186 ? 23.766 1.299 -8.748 1.00 82.12 186 ASP A C 1
ATOM 1457 O O . ASP A 1 186 ? 23.431 0.336 -9.449 1.00 82.12 186 ASP A O 1
ATOM 1461 N N . LEU A 1 187 ? 24.868 2.008 -9.010 1.00 83.62 187 LEU A N 1
ATOM 1462 C CA . LEU A 1 187 ? 25.797 1.674 -10.085 1.00 83.62 187 LEU A CA 1
ATOM 1463 C C . LEU A 1 187 ? 26.376 0.264 -9.895 1.00 83.62 187 LEU A C 1
ATOM 1465 O O . LEU A 1 187 ? 26.314 -0.553 -10.817 1.00 83.62 187 LEU A O 1
ATOM 1469 N N . MET A 1 188 ? 26.880 -0.051 -8.699 1.00 89.94 188 MET A N 1
ATOM 1470 C CA . MET A 1 188 ? 27.417 -1.378 -8.379 1.00 89.94 188 MET A CA 1
ATOM 1471 C C . MET A 1 188 ? 26.369 -2.476 -8.528 1.00 89.94 188 MET A C 1
ATOM 1473 O O . MET A 1 188 ? 26.659 -3.522 -9.109 1.00 89.94 188 MET A O 1
ATOM 1477 N N . TYR A 1 189 ? 25.137 -2.235 -8.074 1.00 85.94 189 TYR A N 1
ATOM 1478 C CA . TYR A 1 189 ? 24.045 -3.186 -8.251 1.00 85.94 189 TYR A CA 1
ATOM 1479 C C . TYR A 1 189 ? 23.798 -3.503 -9.730 1.00 85.94 189 TYR A C 1
ATOM 1481 O O . TYR A 1 189 ? 23.705 -4.674 -10.090 1.00 85.94 189 TYR A O 1
ATOM 1489 N N . LYS A 1 190 ? 23.751 -2.491 -10.606 1.00 83.75 190 LYS A N 1
ATOM 1490 C CA . LYS A 1 190 ? 23.539 -2.693 -12.051 1.00 83.75 190 LYS A CA 1
ATOM 1491 C C . LYS A 1 190 ? 24.653 -3.526 -12.692 1.00 83.75 190 LYS A C 1
ATOM 1493 O O . LYS A 1 190 ? 24.362 -4.416 -13.492 1.00 83.75 190 LYS A O 1
ATOM 1498 N N . TYR A 1 191 ? 25.913 -3.267 -12.338 1.00 86.38 191 TYR A N 1
ATOM 1499 C CA . TYR A 1 191 ? 27.055 -4.040 -12.845 1.00 86.38 191 TYR A CA 1
ATOM 1500 C C . TYR A 1 191 ? 27.078 -5.475 -12.307 1.00 86.38 191 TYR A C 1
ATOM 1502 O O . TYR A 1 191 ? 27.272 -6.413 -13.081 1.00 86.38 191 TYR A O 1
ATOM 1510 N N . ALA A 1 192 ? 26.825 -5.662 -11.011 1.00 87.31 192 ALA A N 1
ATOM 1511 C CA . ALA A 1 192 ? 26.731 -6.981 -10.398 1.00 87.31 192 ALA A CA 1
ATOM 1512 C C . ALA A 1 192 ? 25.571 -7.792 -10.997 1.00 87.31 192 ALA A C 1
ATOM 1514 O O . ALA A 1 192 ? 25.771 -8.935 -11.401 1.00 87.31 192 ALA A O 1
ATOM 1515 N N . ALA A 1 193 ? 24.392 -7.179 -11.151 1.00 83.56 193 ALA A N 1
ATOM 1516 C CA . ALA A 1 193 ? 23.206 -7.809 -11.722 1.00 83.56 193 ALA A CA 1
ATOM 1517 C C . ALA A 1 193 ? 23.455 -8.269 -13.158 1.00 83.56 193 ALA A C 1
ATOM 1519 O O . ALA A 1 193 ? 23.087 -9.382 -13.507 1.00 83.56 193 ALA A O 1
ATOM 1520 N N . LYS A 1 194 ? 24.139 -7.459 -13.974 1.00 82.50 194 LYS A N 1
ATOM 1521 C CA . LYS A 1 194 ? 24.510 -7.836 -15.345 1.00 82.50 194 LYS A CA 1
ATOM 1522 C C . LYS A 1 194 ? 25.426 -9.064 -15.398 1.00 82.50 194 LYS A C 1
ATOM 1524 O O . LYS A 1 194 ? 25.386 -9.791 -16.383 1.00 82.50 194 LYS A O 1
ATOM 1529 N N . THR A 1 195 ? 26.236 -9.284 -14.366 1.00 78.06 195 THR A N 1
ATOM 1530 C CA . THR A 1 195 ? 27.205 -10.387 -14.301 1.00 78.06 195 THR A CA 1
ATOM 1531 C C . THR A 1 195 ? 26.598 -11.659 -13.707 1.00 78.06 195 THR A C 1
ATOM 1533 O O . THR A 1 195 ? 26.883 -12.749 -14.189 1.00 78.06 195 THR A O 1
ATOM 1536 N N . CYS A 1 196 ? 25.751 -11.544 -12.678 1.00 78.50 196 CYS A N 1
ATOM 1537 C CA . CYS A 1 196 ? 25.186 -12.695 -11.966 1.00 78.50 196 CYS A CA 1
ATOM 1538 C C . CYS A 1 196 ? 23.740 -13.041 -12.358 1.00 78.50 196 CYS A C 1
ATOM 1540 O O . CYS A 1 196 ? 23.133 -13.898 -11.714 1.00 78.50 196 CYS A O 1
ATOM 1542 N N . HIS A 1 197 ? 23.170 -12.405 -13.390 1.00 69.81 197 HIS A N 1
ATOM 1543 C CA . HIS A 1 197 ? 21.801 -12.704 -13.816 1.00 69.81 197 HIS A CA 1
ATOM 1544 C C . HIS A 1 197 ? 21.667 -14.165 -14.297 1.00 69.81 197 HIS A C 1
ATOM 1546 O O . HIS A 1 197 ? 22.482 -14.614 -15.109 1.00 69.81 197 HIS A O 1
ATOM 1552 N N . PRO A 1 198 ? 20.617 -14.902 -13.888 1.00 70.50 198 PRO A N 1
ATOM 1553 C CA . PRO A 1 198 ? 20.380 -16.275 -14.345 1.00 70.50 198 PRO A CA 1
ATOM 1554 C C . PRO A 1 198 ? 20.304 -16.420 -15.868 1.00 70.50 198 PRO A C 1
ATOM 1556 O O . PRO A 1 198 ? 20.870 -17.351 -16.434 1.00 70.50 198 PRO A O 1
ATOM 1559 N N . ASP A 1 199 ? 19.695 -15.444 -16.542 1.00 67.12 199 ASP A N 1
ATOM 1560 C CA . ASP A 1 199 ? 19.570 -15.430 -18.008 1.00 67.12 199 ASP A CA 1
ATOM 1561 C C . ASP A 1 199 ? 20.908 -15.294 -18.756 1.00 67.12 199 ASP A C 1
ATOM 1563 O O . ASP A 1 199 ? 20.960 -15.553 -19.957 1.00 67.12 199 ASP A O 1
ATOM 1567 N N . VAL A 1 200 ? 21.994 -14.904 -18.076 1.00 72.69 200 VAL A N 1
ATOM 1568 C CA . VAL A 1 200 ? 23.350 -14.860 -18.657 1.00 72.69 200 VAL A CA 1
ATOM 1569 C C . VAL A 1 200 ? 24.264 -15.965 -18.117 1.00 72.69 200 VAL A C 1
ATOM 1571 O O . VAL A 1 200 ? 25.471 -15.932 -18.345 1.00 72.69 200 VAL A O 1
ATOM 1574 N N . GLY A 1 201 ? 23.695 -16.961 -17.427 1.00 68.25 201 GLY A N 1
ATOM 1575 C CA . GLY A 1 201 ? 24.426 -18.097 -16.860 1.00 68.25 201 GLY A CA 1
ATOM 1576 C C . GLY A 1 201 ? 24.871 -17.919 -15.405 1.00 68.25 201 GLY A C 1
ATOM 1577 O O . GLY A 1 201 ? 25.672 -18.717 -14.925 1.00 68.25 201 GLY A O 1
ATOM 1578 N N . GLY A 1 202 ? 24.378 -16.894 -14.702 1.00 77.12 202 GLY A N 1
ATOM 1579 C CA . GLY A 1 202 ? 24.605 -16.718 -13.266 1.00 77.12 202 GLY A CA 1
ATOM 1580 C C . GLY A 1 202 ? 23.736 -17.635 -12.396 1.00 77.12 202 GLY A C 1
ATOM 1581 O O . GLY A 1 202 ? 22.720 -18.172 -12.836 1.00 77.12 202 GLY A O 1
ATOM 1582 N N . GLU A 1 203 ? 24.109 -17.813 -11.128 1.00 75.31 203 GLU A N 1
ATOM 1583 C CA . GLU A 1 203 ? 23.282 -18.574 -10.190 1.00 75.31 203 GLU A CA 1
ATOM 1584 C C . GLU A 1 203 ? 22.141 -17.725 -9.618 1.00 75.31 203 GLU A C 1
ATOM 1586 O O . GLU A 1 203 ? 22.343 -16.630 -9.084 1.00 75.31 203 GLU A O 1
ATOM 1591 N N . ALA A 1 204 ? 20.925 -18.277 -9.651 1.00 68.19 204 ALA A N 1
ATOM 1592 C CA . ALA A 1 204 ? 19.736 -17.637 -9.089 1.00 68.19 204 ALA A CA 1
ATOM 1593 C C . ALA A 1 204 ? 19.881 -17.310 -7.595 1.00 68.19 204 ALA A C 1
ATOM 1595 O O . ALA A 1 204 ? 19.312 -16.325 -7.130 1.00 68.19 204 ALA A O 1
ATOM 1596 N N . GLU A 1 205 ? 20.655 -18.099 -6.848 1.00 71.38 205 GLU A N 1
ATOM 1597 C CA . GLU A 1 205 ? 20.902 -17.845 -5.429 1.00 71.38 205 GLU A CA 1
ATOM 1598 C C . GLU A 1 205 ? 21.829 -16.640 -5.213 1.00 71.38 205 GLU A C 1
ATOM 1600 O O . GLU A 1 205 ? 21.531 -15.773 -4.394 1.00 71.38 205 GLU A O 1
ATOM 1605 N N . THR A 1 206 ? 22.878 -16.496 -6.027 1.00 72.31 206 THR A N 1
ATOM 1606 C CA . THR A 1 206 ? 23.746 -15.307 -6.027 1.00 72.31 206 THR A CA 1
ATOM 1607 C C . THR A 1 206 ? 22.970 -14.042 -6.394 1.00 72.31 206 THR A C 1
ATOM 1609 O O . THR A 1 206 ? 23.178 -12.986 -5.796 1.00 72.31 206 THR A O 1
ATOM 1612 N N . PHE A 1 207 ? 22.031 -14.138 -7.338 1.00 71.81 207 PHE A N 1
ATOM 1613 C CA . PHE A 1 207 ? 21.181 -13.007 -7.711 1.00 71.81 207 PHE A CA 1
ATOM 1614 C C . PHE A 1 207 ? 20.229 -12.590 -6.576 1.00 71.81 207 PHE A C 1
ATOM 1616 O O . PHE A 1 207 ? 20.040 -11.397 -6.325 1.00 71.81 207 PHE A O 1
ATOM 1623 N N . LYS A 1 208 ? 19.676 -13.554 -5.823 1.00 74.75 208 LYS A N 1
ATOM 1624 C CA . LYS A 1 208 ? 18.891 -13.259 -4.610 1.00 74.75 208 LYS A CA 1
ATOM 1625 C C . LYS A 1 208 ? 19.740 -12.587 -3.531 1.00 74.75 208 LYS A C 1
ATOM 1627 O O . LYS A 1 208 ? 19.300 -11.582 -2.972 1.00 74.75 208 LYS A O 1
ATOM 1632 N N . GLN A 1 209 ? 20.947 -13.099 -3.276 1.00 78.62 209 GLN A N 1
ATOM 1633 C CA . GLN A 1 209 ? 21.893 -12.513 -2.319 1.00 78.62 209 GLN A CA 1
ATOM 1634 C C . GLN A 1 209 ? 22.281 -11.083 -2.712 1.00 78.62 209 GLN A C 1
ATOM 1636 O O . GLN A 1 209 ? 22.366 -10.213 -1.850 1.00 78.62 209 GLN A O 1
ATOM 1641 N N . LEU A 1 210 ? 22.428 -10.793 -4.010 1.00 81.19 210 LEU A N 1
ATOM 1642 C CA . LEU A 1 210 ? 22.669 -9.432 -4.499 1.00 81.19 210 LEU A CA 1
ATOM 1643 C C . LEU A 1 210 ? 21.484 -8.501 -4.195 1.00 81.19 210 LEU A C 1
ATOM 1645 O O . LEU A 1 210 ? 21.674 -7.354 -3.784 1.00 81.19 210 LEU A O 1
ATOM 1649 N N . GLY A 1 211 ? 20.255 -8.994 -4.364 1.00 78.38 211 GLY A N 1
ATOM 1650 C CA . GLY A 1 211 ? 19.049 -8.261 -3.986 1.00 78.38 211 GLY A CA 1
ATOM 1651 C C . GLY A 1 211 ? 18.930 -8.018 -2.476 1.00 78.38 211 GLY A C 1
ATOM 1652 O O . GLY A 1 211 ? 18.410 -6.982 -2.066 1.00 78.38 211 GLY A O 1
ATOM 1653 N N . GLU A 1 212 ? 19.393 -8.947 -1.634 1.00 76.56 212 GLU A N 1
ATOM 1654 C CA . GLU A 1 212 ? 19.518 -8.746 -0.178 1.00 76.56 212 GLU A CA 1
ATOM 1655 C C . GLU A 1 212 ? 20.579 -7.693 0.151 1.00 76.56 212 GLU A C 1
ATOM 1657 O O . GLU A 1 212 ? 20.278 -6.736 0.863 1.00 76.56 212 GLU A O 1
ATOM 1662 N N . ALA A 1 213 ? 21.766 -7.788 -0.450 1.00 81.38 213 ALA A N 1
ATOM 1663 C CA . ALA A 1 213 ? 22.857 -6.848 -0.228 1.00 81.38 213 ALA A CA 1
ATOM 1664 C C . ALA A 1 213 ? 22.459 -5.397 -0.552 1.00 81.38 213 ALA A C 1
ATOM 1666 O O . ALA A 1 213 ? 22.665 -4.504 0.273 1.00 81.38 213 ALA A O 1
ATOM 1667 N N . ARG A 1 214 ? 21.784 -5.162 -1.692 1.00 85.69 214 ARG A N 1
ATOM 1668 C CA . ARG A 1 214 ? 21.273 -3.828 -2.070 1.00 85.69 214 ARG A CA 1
ATOM 1669 C C . ARG A 1 214 ? 20.336 -3.255 -1.002 1.00 85.69 214 ARG A C 1
ATOM 1671 O O . ARG A 1 214 ? 20.429 -2.075 -0.667 1.00 85.69 214 ARG A O 1
ATOM 1678 N N . ARG A 1 215 ? 19.448 -4.088 -0.446 1.00 77.69 215 ARG A N 1
ATOM 1679 C CA . ARG A 1 215 ? 18.504 -3.687 0.611 1.00 77.69 215 ARG A CA 1
ATOM 1680 C C . ARG A 1 215 ? 19.226 -3.327 1.909 1.00 77.69 215 ARG A C 1
ATOM 1682 O O . ARG A 1 215 ? 18.885 -2.321 2.527 1.00 77.69 215 ARG A O 1
ATOM 1689 N N . VAL A 1 216 ? 20.231 -4.110 2.311 1.00 79.25 216 VAL A N 1
ATOM 1690 C CA . VAL A 1 216 ? 21.016 -3.850 3.530 1.00 79.25 216 VAL A CA 1
ATOM 1691 C C . VAL A 1 216 ? 21.827 -2.552 3.404 1.00 79.25 216 VAL A C 1
ATOM 1693 O O . VAL A 1 216 ? 21.812 -1.741 4.330 1.00 79.25 216 VAL A O 1
ATOM 1696 N N . VAL A 1 217 ? 22.471 -2.308 2.257 1.00 81.31 217 VAL A N 1
ATOM 1697 C CA . VAL A 1 217 ? 23.230 -1.068 2.000 1.00 81.31 217 VAL A CA 1
ATOM 1698 C C . VAL A 1 217 ? 22.311 0.158 1.997 1.00 81.31 217 VAL A C 1
ATOM 1700 O O . VAL A 1 217 ? 22.579 1.124 2.710 1.00 81.31 217 VAL A O 1
ATOM 1703 N N . ALA A 1 218 ? 21.175 0.097 1.293 1.00 71.81 218 ALA A N 1
ATOM 1704 C CA . ALA A 1 218 ? 20.196 1.188 1.276 1.00 71.81 218 ALA A CA 1
ATOM 1705 C C . ALA A 1 218 ? 19.644 1.505 2.681 1.00 71.81 218 ALA A C 1
ATOM 1707 O O . ALA A 1 218 ? 19.442 2.668 3.037 1.00 71.81 218 ALA A O 1
ATOM 1708 N N . ARG A 1 219 ? 19.447 0.474 3.514 1.00 66.88 219 ARG A N 1
ATOM 1709 C CA . ARG A 1 219 ? 19.042 0.639 4.915 1.00 66.88 219 ARG A CA 1
ATOM 1710 C C . ARG A 1 219 ? 20.121 1.335 5.748 1.00 66.88 219 ARG A C 1
ATOM 1712 O O . ARG A 1 219 ? 19.790 2.209 6.548 1.00 66.88 219 ARG A O 1
ATOM 1719 N N . ALA A 1 220 ? 21.386 0.952 5.582 1.00 72.25 220 ALA A N 1
ATOM 1720 C CA . ALA A 1 220 ? 22.504 1.554 6.304 1.00 72.25 220 ALA A CA 1
ATOM 1721 C C . ALA A 1 220 ? 22.707 3.030 5.920 1.00 72.25 220 ALA A C 1
ATOM 1723 O O . ALA A 1 220 ? 22.907 3.861 6.807 1.00 72.25 220 ALA A O 1
ATOM 1724 N N . TYR A 1 221 ? 22.554 3.369 4.635 1.00 73.75 221 TYR A N 1
ATOM 1725 C CA . TYR A 1 221 ? 22.534 4.755 4.160 1.00 73.75 221 TYR A CA 1
ATOM 1726 C C . TYR A 1 221 ? 21.429 5.572 4.842 1.00 73.75 221 TYR A C 1
ATOM 1728 O O . TYR A 1 221 ? 21.699 6.609 5.449 1.00 73.75 221 TYR A O 1
ATOM 1736 N N . ALA A 1 222 ? 20.186 5.073 4.814 1.00 60.91 222 ALA A N 1
ATOM 1737 C CA . ALA A 1 222 ? 19.054 5.756 5.433 1.00 60.91 222 ALA A CA 1
ATOM 1738 C C . ALA A 1 222 ? 19.277 5.973 6.940 1.00 60.91 222 ALA A C 1
ATOM 1740 O O . ALA A 1 222 ? 19.052 7.070 7.443 1.00 60.91 222 ALA A O 1
ATOM 1741 N N . ALA A 1 223 ? 19.779 4.966 7.662 1.00 63.94 223 ALA A N 1
ATOM 1742 C CA . ALA A 1 223 ? 20.082 5.094 9.087 1.00 63.94 223 ALA A CA 1
ATOM 1743 C C . ALA A 1 223 ? 21.136 6.180 9.382 1.00 63.94 223 ALA A C 1
ATOM 1745 O O . ALA A 1 223 ? 20.991 6.902 10.367 1.00 63.94 223 ALA A O 1
ATOM 1746 N N . ARG A 1 224 ? 22.158 6.334 8.524 1.00 70.62 224 ARG A N 1
ATOM 1747 C CA . ARG A 1 224 ? 23.162 7.409 8.633 1.00 70.62 224 ARG A CA 1
ATOM 1748 C C . ARG A 1 224 ? 22.553 8.785 8.352 1.00 70.62 224 ARG A C 1
ATOM 1750 O O . ARG A 1 224 ? 22.802 9.715 9.110 1.00 70.62 224 ARG A O 1
ATOM 1757 N N . ALA A 1 225 ? 21.722 8.900 7.316 1.00 55.34 225 ALA A N 1
ATOM 1758 C CA . ALA A 1 225 ? 21.095 10.161 6.919 1.00 55.34 225 ALA A CA 1
ATOM 1759 C C . ALA A 1 225 ? 20.105 10.716 7.961 1.00 55.34 225 ALA A C 1
ATOM 1761 O O . ALA A 1 225 ? 19.941 11.925 8.051 1.00 55.34 225 ALA A O 1
ATOM 1762 N N . TYR A 1 226 ? 19.457 9.854 8.755 1.00 39.47 226 TYR A N 1
ATOM 1763 C CA . TYR A 1 226 ? 18.545 10.272 9.833 1.00 39.47 226 TYR A CA 1
ATOM 1764 C C . TYR A 1 226 ? 19.239 10.538 11.182 1.00 39.47 226 TYR A C 1
ATOM 1766 O O . TYR A 1 226 ? 18.599 11.065 12.092 1.00 39.47 226 TYR A O 1
ATOM 1774 N N . ALA A 1 227 ? 20.506 10.142 11.341 1.00 44.59 227 ALA A N 1
ATOM 1775 C CA . ALA A 1 227 ? 21.292 10.365 12.558 1.00 44.59 227 ALA A CA 1
ATOM 1776 C C . ALA A 1 227 ? 22.152 11.646 12.510 1.00 44.59 227 ALA A C 1
ATOM 1778 O O . ALA A 1 227 ? 22.735 12.012 13.533 1.00 44.59 227 ALA A O 1
ATOM 1779 N N . ALA A 1 228 ? 22.235 12.292 11.342 1.00 45.41 228 ALA A N 1
ATOM 1780 C CA . ALA A 1 228 ? 22.921 13.561 11.090 1.00 45.41 228 ALA A CA 1
AT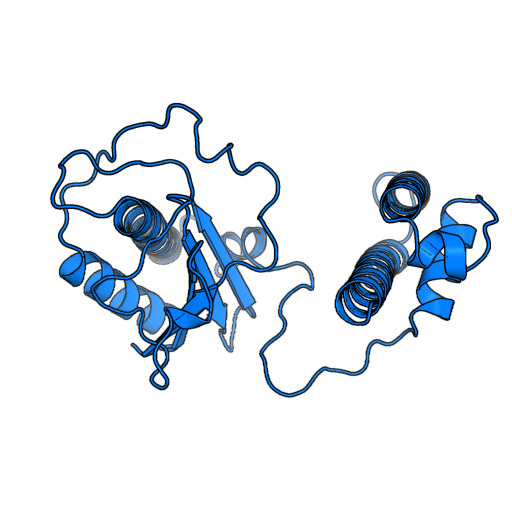OM 1781 C C . ALA A 1 228 ? 21.925 14.730 11.056 1.00 45.41 228 ALA A C 1
ATOM 1783 O O . ALA A 1 228 ? 22.319 15.835 11.493 1.00 45.41 228 ALA A O 1
#

pLDDT: mean 79.19, std 15.14, range [30.08, 95.81]

Secondary structure (DSSP, 8-state):
-EEEEEE--SPPTTPPPTTS--EEP-----HHHHHHHHHHHHHHHT--EEEEEES--GGGB-TTSPBPTT----S--EEEEEEETTTEEEEEEE--EE-SSTTS-HHHHHHHHHHHHHHHHHHHHHTTSS-TTHHHHTTB-SS----TT-PPPPSS-HHHHHHHHHHHTT----HHHHHH-HHHHHHHHHHHHHHH-GGGT--HHHHHHHHHHHHHHHHHHHHHHHH-